Protein AF-A0A9W9C5D7-F1 (afdb_monomer)

InterPro domains:
  IPR036188 FAD/NAD(P)-binding domain superfamily [G3DSA:3.50.50.60] (7-168)
  IPR036188 FAD/NAD(P)-binding domain superfamily [SSF51905] (27-103)
  IPR051104 FAD-dependent monooxygenase-like [PTHR46720] (7-132)

Solvent-accessible surface area (backbone atoms only — not comparable to full-atom values): 11242 Å² total; per-residue (Å²): 130,77,52,49,29,43,40,34,25,32,55,62,68,97,62,42,72,38,76,79,45,75,51,39,29,77,84,65,74,42,85,76,67,85,89,72,60,67,69,59,54,52,50,61,69,47,70,81,48,65,64,94,77,59,70,76,92,65,48,72,74,50,75,47,78,46,96,89,63,33,34,40,39,32,28,77,80,77,49,72,51,78,42,78,75,85,82,77,83,58,64,81,80,24,57,54,50,34,66,75,45,66,86,40,75,86,41,54,78,74,87,86,86,77,83,84,87,85,84,88,70,60,65,71,60,44,28,72,75,68,34,54,86,66,61,31,83,95,65,26,49,50,77,45,70,44,49,69,67,53,56,52,65,76,49,70,83,52,58,78,86,56,43,57,59,66,58,43,56,51,69,79,70,55,85,133

Mean predicted aligned error: 9.76 Å

Foldseek 3Di:
DQAFKAFEAACDDPRHRDTPDMDGCVVVVHRDDDDDDPVVVVCVVCVPPDVVPDDPPFDWDDWDQDPVRWIWTAGPVRDIDIGNDDDFPPPQQTPVLCVVCPPDPVSHDDDPPDDDDDDDDDLVVVCVPVNCVQVDPVNHHHYHHDYLVVLCVVCVPPDPVCVCVNVVSVVVVDDD

Nearest PDB structures (foldseek):
  6n04-assembly1_A  TM=8.612E-01  e=5.159E-05  Streptomyces sp. LC-6-2
  6n04-assembly2_B  TM=8.766E-01  e=7.110E-05  Streptomyces sp. LC-6-2
  4hb9-assembly1_A  TM=7.927E-01  e=1.196E-03  Photorhabdus laumondii subsp. laumondii TTO1
  8aq8-assembly2_BBB  TM=7.668E-01  e=1.648E-03  Stenotrophomonas maltophilia
  4fk1-assembly2_C  TM=7.730E-01  e=2.617E-01  Bacillus anthracis str. 'Ames Ancestor'

pLDDT: mean 84.46, std 15.3, range [31.89, 98.31]

Structure (mmCIF, N/CA/C/O backbone):
data_AF-A0A9W9C5D7-F1
#
_entry.id   AF-A0A9W9C5D7-F1
#
loop_
_atom_site.group_PDB
_atom_site.id
_atom_site.type_symbol
_atom_site.label_atom_id
_atom_site.label_alt_id
_atom_site.label_comp_id
_atom_site.label_asym_id
_atom_site.label_entity_id
_atom_site.label_seq_id
_atom_site.pdbx_PDB_ins_code
_atom_site.Cartn_x
_atom_site.Cartn_y
_atom_site.Cartn_z
_atom_site.occupancy
_atom_site.B_iso_or_equiv
_atom_site.auth_seq_id
_atom_site.auth_comp_id
_atom_site.auth_asym_id
_atom_site.auth_atom_id
_atom_site.pdbx_PDB_model_num
ATOM 1 N N . MET A 1 1 ? -0.600 -6.408 -20.291 1.00 62.06 1 MET A N 1
ATOM 2 C CA . MET A 1 1 ? 0.319 -7.476 -20.743 1.00 62.06 1 MET A CA 1
ATOM 3 C C . MET A 1 1 ? 1.129 -7.924 -19.536 1.00 62.06 1 MET A C 1
ATOM 5 O O . MET A 1 1 ? 1.453 -7.054 -18.734 1.00 62.06 1 MET A O 1
ATOM 9 N N . PRO A 1 2 ? 1.377 -9.227 -19.330 1.00 74.31 2 PRO A N 1
ATOM 10 C CA . PRO A 1 2 ? 2.194 -9.682 -18.208 1.00 74.31 2 PRO A CA 1
ATOM 11 C C . PRO A 1 2 ? 3.655 -9.263 -18.413 1.00 74.31 2 PRO A C 1
ATOM 13 O O . PRO A 1 2 ? 4.189 -9.407 -19.512 1.00 74.31 2 PRO A O 1
ATOM 16 N N . VAL A 1 3 ? 4.279 -8.734 -17.362 1.00 84.31 3 VAL A N 1
ATOM 17 C CA . VAL A 1 3 ? 5.710 -8.406 -17.352 1.00 84.31 3 VAL A CA 1
ATOM 18 C C . VAL A 1 3 ? 6.499 -9.708 -17.235 1.00 84.31 3 VAL A C 1
ATOM 20 O O . VAL A 1 3 ? 6.320 -10.451 -16.274 1.00 84.31 3 VAL A O 1
ATOM 23 N N . ARG A 1 4 ? 7.370 -9.982 -18.208 1.00 87.69 4 ARG A N 1
ATOM 24 C CA . ARG A 1 4 ? 8.145 -11.228 -18.323 1.00 87.69 4 ARG A CA 1
ATOM 25 C C . ARG A 1 4 ? 9.470 -11.206 -17.571 1.00 87.69 4 ARG A C 1
ATOM 27 O O . ARG A 1 4 ? 10.069 -12.256 -17.344 1.00 87.69 4 ARG A O 1
ATOM 34 N N . GLY A 1 5 ? 9.942 -10.022 -17.198 1.00 89.50 5 GLY A N 1
ATOM 35 C CA . GLY A 1 5 ? 11.235 -9.855 -16.555 1.00 89.50 5 GLY A CA 1
ATOM 36 C C . GLY A 1 5 ? 11.498 -8.440 -16.074 1.00 89.50 5 GLY A C 1
ATOM 37 O O . GLY A 1 5 ? 10.846 -7.490 -16.506 1.00 89.50 5 GLY A O 1
ATOM 38 N N . VAL A 1 6 ? 12.494 -8.324 -15.205 1.00 89.69 6 VAL A N 1
ATOM 39 C CA . VAL A 1 6 ? 13.074 -7.058 -14.760 1.00 89.69 6 VAL A CA 1
ATOM 40 C C . VAL A 1 6 ? 14.543 -7.046 -15.164 1.00 89.69 6 VAL A C 1
ATOM 42 O O . VAL A 1 6 ? 15.264 -8.015 -14.909 1.00 89.69 6 VAL A O 1
ATOM 45 N N . ARG A 1 7 ? 14.987 -5.960 -15.799 1.00 91.00 7 ARG A N 1
ATOM 46 C CA . ARG A 1 7 ? 16.385 -5.728 -16.170 1.00 91.00 7 ARG A CA 1
ATOM 47 C C . ARG A 1 7 ? 16.931 -4.508 -15.455 1.00 91.00 7 ARG A C 1
ATOM 49 O O . ARG A 1 7 ? 16.331 -3.434 -15.477 1.0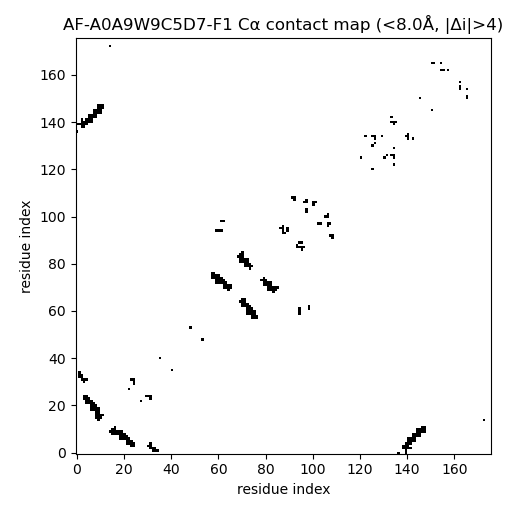0 91.00 7 ARG A O 1
ATOM 56 N N . PHE A 1 8 ? 18.112 -4.678 -14.886 1.00 89.00 8 PHE A N 1
ATOM 57 C CA . PHE A 1 8 ? 18.898 -3.602 -14.308 1.00 89.00 8 PHE A CA 1
ATOM 58 C C . PHE A 1 8 ? 19.978 -3.207 -15.306 1.00 89.00 8 PHE A C 1
ATOM 60 O O . PHE A 1 8 ? 20.759 -4.052 -15.751 1.00 89.00 8 PHE A O 1
ATOM 67 N N . ILE A 1 9 ? 20.001 -1.931 -15.670 1.00 88.06 9 ILE A N 1
ATOM 68 C CA . ILE A 1 9 ? 20.908 -1.365 -16.662 1.00 88.06 9 ILE A CA 1
ATOM 69 C C . ILE A 1 9 ? 21.799 -0.329 -15.982 1.00 88.06 9 ILE A C 1
ATOM 71 O O . ILE A 1 9 ? 21.330 0.485 -15.187 1.00 88.06 9 ILE A O 1
ATOM 75 N N . LEU A 1 10 ? 23.091 -0.333 -16.302 1.00 86.12 10 LEU A N 1
ATOM 76 C CA . LEU A 1 10 ? 23.990 0.722 -15.845 1.00 86.12 10 LEU A CA 1
ATOM 77 C C . LEU A 1 10 ? 23.682 2.034 -16.588 1.00 86.12 10 LEU A C 1
ATOM 79 O O . LEU A 1 10 ? 23.742 2.079 -17.819 1.00 86.12 10 LEU A O 1
ATOM 83 N N . ALA A 1 11 ? 23.336 3.100 -15.856 1.00 84.25 11 ALA A N 1
ATOM 84 C CA . ALA A 1 11 ? 22.918 4.364 -16.474 1.00 84.25 11 ALA A CA 1
ATOM 85 C C . ALA A 1 11 ? 24.096 5.223 -16.979 1.00 84.25 11 ALA A C 1
ATOM 87 O O . ALA A 1 11 ? 24.002 5.715 -18.102 1.00 84.25 11 ALA A O 1
ATOM 88 N N . PRO A 1 12 ? 25.192 5.407 -16.210 1.00 83.00 12 PRO A N 1
ATOM 89 C CA . PRO A 1 12 ? 26.340 6.204 -16.640 1.00 83.00 12 PRO A CA 1
ATOM 90 C C . PRO A 1 12 ? 27.658 5.405 -16.699 1.00 83.00 12 PRO A C 1
ATOM 92 O O . PRO A 1 12 ? 27.835 4.419 -15.984 1.00 83.00 12 PRO A O 1
ATOM 95 N N . GLY A 1 13 ? 28.632 5.909 -17.464 1.00 79.31 13 GLY A N 1
ATOM 96 C CA . GLY A 1 13 ? 30.008 5.391 -17.511 1.00 79.31 13 GLY A CA 1
ATOM 97 C C . GLY A 1 13 ? 30.346 4.641 -18.801 1.00 79.31 13 GLY A C 1
ATOM 98 O O . GLY A 1 13 ? 29.554 4.617 -19.735 1.00 79.31 13 GLY A O 1
ATOM 99 N N . GLU A 1 14 ? 31.536 4.041 -18.849 1.00 79.50 14 GLU A N 1
ATOM 100 C CA . GLU A 1 14 ? 32.056 3.331 -20.033 1.00 79.50 14 GLU A CA 1
ATOM 101 C C . GLU A 1 14 ? 31.183 2.128 -20.432 1.00 79.50 14 GLU A C 1
ATOM 103 O O . GLU A 1 14 ? 30.952 1.883 -21.610 1.00 79.50 14 GLU A O 1
ATOM 108 N N . GLU A 1 15 ? 30.592 1.455 -19.442 1.00 80.69 15 GLU A N 1
ATOM 109 C CA . GLU A 1 15 ? 29.685 0.315 -19.627 1.00 80.69 15 GLU A CA 1
ATOM 110 C C . GLU A 1 15 ? 28.198 0.741 -19.662 1.00 80.69 15 GLU A C 1
ATOM 112 O O . GLU A 1 15 ? 27.303 -0.049 -19.341 1.00 80.69 15 GLU A O 1
ATOM 117 N N . GLN A 1 16 ? 27.908 2.007 -19.994 1.00 84.12 16 GLN A N 1
ATOM 118 C CA . GLN A 1 16 ? 26.539 2.524 -20.090 1.00 84.12 16 GLN A CA 1
ATOM 119 C C . GLN A 1 16 ? 25.672 1.647 -21.006 1.00 84.12 16 GLN A C 1
ATOM 121 O O . GLN A 1 16 ? 26.069 1.263 -22.104 1.00 84.12 16 GLN A O 1
ATOM 126 N N . GLY A 1 17 ? 24.445 1.359 -20.564 1.00 84.06 17 GLY A N 1
ATOM 127 C CA . GLY A 1 17 ? 23.487 0.556 -21.328 1.00 84.06 17 GLY A CA 1
ATOM 128 C C . GLY A 1 17 ? 23.660 -0.956 -21.161 1.00 84.06 17 GLY A C 1
ATOM 129 O O . GLY A 1 17 ? 22.802 -1.716 -21.609 1.00 84.06 17 GLY A O 1
ATOM 130 N N . LYS A 1 18 ? 24.712 -1.412 -20.471 1.00 87.06 18 LYS A N 1
ATOM 131 C CA . LYS A 1 18 ? 24.916 -2.833 -20.184 1.00 87.06 18 LYS A CA 1
ATOM 132 C C . LYS A 1 18 ? 23.932 -3.342 -19.134 1.00 87.06 18 LYS A C 1
ATOM 134 O O . LYS A 1 18 ? 23.697 -2.695 -18.112 1.00 87.06 18 LYS A O 1
ATOM 139 N N . VAL A 1 19 ? 23.397 -4.539 -19.373 1.00 88.69 19 VAL A N 1
ATOM 140 C CA . VAL A 1 19 ? 22.596 -5.275 -18.388 1.00 88.69 19 VAL A CA 1
ATOM 141 C C . VAL A 1 19 ? 23.528 -5.800 -17.299 1.00 88.69 19 VAL A C 1
ATOM 143 O O . VAL A 1 19 ? 24.425 -6.595 -17.570 1.00 88.69 19 VAL A O 1
ATOM 146 N N . ILE A 1 20 ? 23.306 -5.350 -16.067 1.00 87.25 20 ILE A N 1
ATOM 147 C CA . ILE A 1 20 ? 24.080 -5.755 -14.883 1.00 87.25 20 ILE A CA 1
ATOM 148 C C . ILE A 1 20 ? 23.350 -6.804 -14.040 1.00 87.25 20 ILE A C 1
ATOM 150 O O . ILE A 1 20 ? 23.948 -7.437 -13.174 1.00 87.25 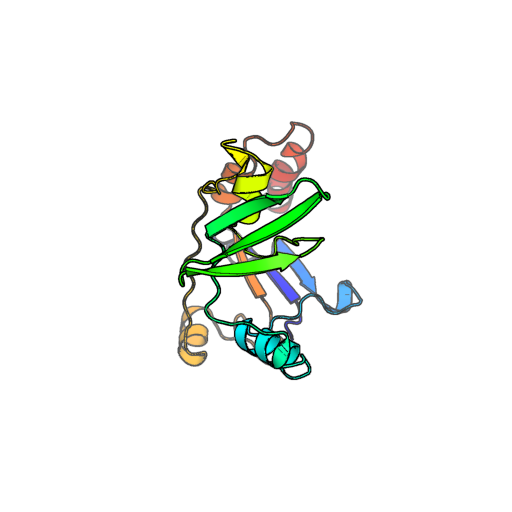20 ILE A O 1
ATOM 154 N N . GLY A 1 21 ? 22.060 -7.010 -14.304 1.00 86.06 21 GLY A N 1
ATOM 155 C CA . GLY A 1 21 ? 21.258 -8.045 -13.674 1.00 86.06 21 GLY A CA 1
ATOM 156 C C . GLY A 1 21 ? 19.937 -8.235 -14.402 1.00 86.06 21 GLY A C 1
ATOM 157 O O . GLY A 1 21 ? 19.345 -7.278 -14.902 1.00 86.06 21 GLY A O 1
ATOM 158 N N . GLU A 1 22 ? 19.471 -9.476 -14.444 1.00 89.31 22 GLU A N 1
ATOM 159 C CA . GLU A 1 22 ? 18.180 -9.833 -15.016 1.00 89.31 22 GLU A CA 1
ATOM 160 C C . GLU A 1 22 ? 17.510 -10.892 -14.147 1.00 89.31 22 GLU A C 1
ATOM 162 O O . GLU A 1 22 ? 18.150 -11.835 -13.679 1.00 89.31 22 GLU A O 1
ATOM 167 N N . VAL A 1 23 ? 16.208 -10.724 -13.948 1.00 87.06 23 VAL A N 1
ATOM 168 C CA . VAL A 1 23 ? 15.334 -11.756 -13.400 1.00 87.06 23 VAL A CA 1
ATOM 169 C C . VAL A 1 23 ? 14.182 -11.911 -14.380 1.00 87.06 23 VAL A C 1
ATOM 171 O O . VAL A 1 23 ? 13.504 -10.929 -14.679 1.00 87.06 23 VAL A O 1
ATOM 174 N N . ASP A 1 24 ? 13.954 -13.122 -14.884 1.00 89.38 24 ASP A N 1
ATOM 175 C CA . ASP A 1 24 ? 12.840 -13.429 -15.783 1.00 89.38 24 ASP A CA 1
ATOM 176 C C . ASP A 1 24 ? 11.985 -14.596 -15.260 1.00 89.38 24 ASP A C 1
ATOM 178 O O . ASP A 1 24 ? 12.385 -15.355 -14.370 1.00 89.38 24 ASP A O 1
ATOM 182 N N . GLU A 1 25 ? 10.765 -14.715 -15.786 1.00 85.56 25 GLU A N 1
ATOM 183 C CA . GLU A 1 25 ? 9.821 -15.762 -15.370 1.00 85.56 25 GLU A CA 1
ATOM 184 C C . GLU A 1 25 ? 10.368 -17.176 -15.613 1.00 85.56 25 GLU A C 1
ATOM 186 O O . GLU A 1 25 ? 10.063 -18.099 -14.855 1.00 85.56 25 GLU A O 1
ATOM 191 N N . LYS A 1 26 ? 11.194 -17.348 -16.654 1.00 84.31 26 LYS A N 1
ATOM 192 C CA . LYS A 1 26 ? 11.779 -18.641 -17.031 1.00 84.31 26 LYS A CA 1
ATOM 193 C C . LYS A 1 26 ? 12.783 -19.111 -15.987 1.00 84.31 26 LYS A C 1
ATOM 195 O O . LYS A 1 26 ? 12.689 -20.237 -15.509 1.00 84.31 26 LYS A O 1
ATOM 200 N N . THR A 1 27 ? 13.703 -18.234 -15.608 1.00 83.38 27 THR A N 1
ATOM 201 C CA . THR A 1 27 ? 14.753 -18.498 -14.622 1.00 83.38 27 THR A CA 1
ATOM 202 C C . THR A 1 27 ? 14.160 -18.625 -13.224 1.00 83.38 27 THR A C 1
ATOM 204 O O . THR A 1 27 ? 14.589 -19.471 -12.444 1.00 83.38 27 THR A O 1
ATOM 207 N N . ALA A 1 28 ? 13.135 -17.829 -12.905 1.00 82.31 28 ALA A N 1
ATOM 208 C CA . ALA A 1 28 ? 12.443 -17.919 -11.622 1.00 82.31 28 ALA A CA 1
ATOM 209 C C . ALA A 1 28 ? 11.486 -19.122 -11.514 1.00 82.31 28 ALA A C 1
ATOM 211 O O . ALA A 1 28 ? 11.042 -19.439 -10.409 1.00 82.31 28 ALA A O 1
ATOM 212 N N . GLY A 1 29 ? 11.128 -19.762 -12.635 1.00 83.69 29 GLY A N 1
ATOM 213 C CA . GLY A 1 29 ? 10.167 -20.869 -12.691 1.00 83.69 29 GLY A CA 1
ATOM 214 C C . GLY A 1 29 ? 8.738 -20.484 -12.282 1.00 83.69 29 GLY A C 1
ATOM 215 O O . GLY A 1 29 ? 7.920 -21.356 -11.994 1.00 83.69 29 GLY A O 1
ATOM 216 N N . LYS A 1 30 ? 8.438 -19.183 -12.200 1.00 82.88 30 LYS A N 1
ATOM 217 C CA . LYS A 1 30 ? 7.146 -18.633 -11.772 1.00 82.88 30 LYS A CA 1
ATOM 218 C C . LYS A 1 30 ? 6.968 -17.209 -12.291 1.00 82.88 30 LYS A C 1
ATOM 220 O O . LYS A 1 30 ? 7.943 -16.525 -12.593 1.00 82.88 30 LYS A O 1
ATOM 225 N N . ARG A 1 31 ? 5.718 -16.738 -12.307 1.00 80.44 31 ARG A N 1
ATOM 226 C CA . ARG A 1 31 ? 5.402 -15.330 -12.584 1.00 80.44 31 ARG A CA 1
ATOM 227 C C . ARG A 1 31 ? 6.120 -14.420 -11.584 1.00 80.44 31 ARG A C 1
ATOM 229 O O . ARG A 1 31 ? 6.042 -14.655 -10.377 1.00 80.44 31 ARG A O 1
ATOM 236 N N . LEU A 1 32 ? 6.778 -13.377 -12.088 1.00 79.81 32 LEU A N 1
ATOM 237 C CA . LEU A 1 32 ? 7.557 -12.452 -11.261 1.00 79.81 32 LEU A CA 1
ATOM 238 C C . LEU A 1 32 ? 6.688 -11.417 -10.561 1.00 79.81 32 LEU A C 1
ATOM 240 O O . LEU A 1 32 ? 6.767 -11.262 -9.344 1.00 79.81 32 LEU A O 1
ATOM 244 N N . THR A 1 33 ? 5.853 -10.713 -11.324 1.00 74.50 33 THR A N 1
ATOM 245 C CA . THR A 1 33 ? 4.991 -9.653 -10.801 1.00 74.50 33 THR A CA 1
ATOM 246 C C . THR A 1 33 ? 3.603 -9.737 -11.431 1.00 74.50 33 THR A C 1
ATOM 248 O O . THR A 1 33 ? 3.405 -10.277 -12.519 1.00 74.50 33 THR A O 1
ATOM 251 N N . SER A 1 34 ? 2.597 -9.245 -10.714 1.00 80.06 34 SER A N 1
ATOM 252 C CA . SER A 1 34 ? 1.262 -8.996 -11.260 1.00 80.06 34 SER A CA 1
ATOM 253 C C . SER A 1 34 ? 0.895 -7.565 -10.917 1.00 80.06 34 SER A C 1
ATOM 255 O O . SER A 1 34 ? 0.662 -7.242 -9.755 1.00 80.06 34 SER A O 1
ATOM 257 N N . ILE A 1 35 ? 0.898 -6.705 -11.932 1.00 83.75 35 ILE A N 1
ATOM 258 C CA . ILE A 1 35 ? 0.569 -5.290 -11.789 1.00 83.75 35 ILE A CA 1
ATOM 259 C C . ILE A 1 35 ? -0.874 -5.106 -12.239 1.00 83.75 35 ILE A C 1
ATOM 261 O O . ILE A 1 35 ? -1.241 -5.472 -13.355 1.00 83.75 35 ILE A O 1
ATOM 265 N N . VAL A 1 36 ? -1.689 -4.534 -11.361 1.00 89.44 36 VAL A N 1
ATOM 266 C CA . VAL A 1 36 ? -3.086 -4.201 -11.637 1.00 89.44 36 VAL A CA 1
ATOM 267 C C . VAL A 1 36 ? -3.365 -2.772 -11.208 1.00 89.44 36 VAL A C 1
ATOM 269 O O . VAL A 1 36 ? -2.736 -2.243 -10.289 1.00 89.44 36 VAL A O 1
ATOM 272 N N . HIS A 1 37 ? -4.334 -2.137 -11.863 1.00 93.00 37 HIS A N 1
ATOM 273 C CA . HIS A 1 37 ? -4.795 -0.826 -11.439 1.00 93.00 37 HIS A CA 1
ATOM 274 C C . HIS A 1 37 ? -5.491 -0.949 -10.077 1.00 93.00 37 HIS A C 1
ATOM 276 O O . HIS A 1 37 ? -6.497 -1.649 -9.954 1.00 93.00 37 HIS A O 1
ATOM 282 N N . ARG A 1 38 ? -4.974 -0.260 -9.049 1.00 94.50 38 ARG A N 1
ATOM 283 C CA . ARG A 1 38 ? -5.471 -0.374 -7.665 1.00 94.50 38 ARG A CA 1
ATOM 284 C C . ARG A 1 38 ? -6.979 -0.152 -7.563 1.00 94.50 38 ARG A C 1
ATOM 286 O O . ARG A 1 38 ? -7.645 -0.893 -6.851 1.00 94.50 38 ARG A O 1
ATOM 293 N N . ALA A 1 39 ? -7.512 0.857 -8.255 1.00 95.75 39 ALA A N 1
ATOM 294 C CA . ALA A 1 39 ? -8.941 1.154 -8.180 1.00 95.75 39 ALA A CA 1
ATOM 295 C C . ALA A 1 39 ? -9.794 0.048 -8.816 1.00 95.75 39 ALA A C 1
ATOM 297 O O . ALA A 1 39 ? -10.840 -0.272 -8.270 1.00 95.75 39 ALA A O 1
ATOM 298 N N . ALA A 1 40 ? -9.322 -0.569 -9.906 1.00 96.06 40 ALA A N 1
ATOM 299 C CA . ALA A 1 40 ? -10.041 -1.662 -10.557 1.00 96.06 40 ALA A CA 1
ATOM 300 C C . ALA A 1 40 ? -10.045 -2.909 -9.664 1.00 96.06 40 ALA A C 1
ATOM 302 O O . ALA A 1 40 ? -11.099 -3.469 -9.404 1.00 96.06 40 ALA A O 1
ATOM 303 N N . LEU A 1 41 ? -8.890 -3.277 -9.092 1.00 94.88 41 LEU A N 1
ATOM 304 C CA . LEU A 1 41 ? -8.823 -4.394 -8.146 1.00 94.88 41 LEU A CA 1
ATOM 305 C C . LEU A 1 41 ? -9.745 -4.176 -6.938 1.00 94.88 41 LEU A C 1
ATOM 307 O O . LEU A 1 41 ? -10.424 -5.101 -6.513 1.00 94.88 41 LEU A O 1
ATOM 311 N N . LEU A 1 42 ? -9.774 -2.965 -6.376 1.00 94.62 42 LEU A N 1
ATOM 312 C CA . LEU A 1 42 ? -10.658 -2.659 -5.250 1.00 94.62 42 LEU A CA 1
ATOM 313 C C . LEU A 1 42 ? -12.138 -2.731 -5.630 1.00 94.62 42 LEU A C 1
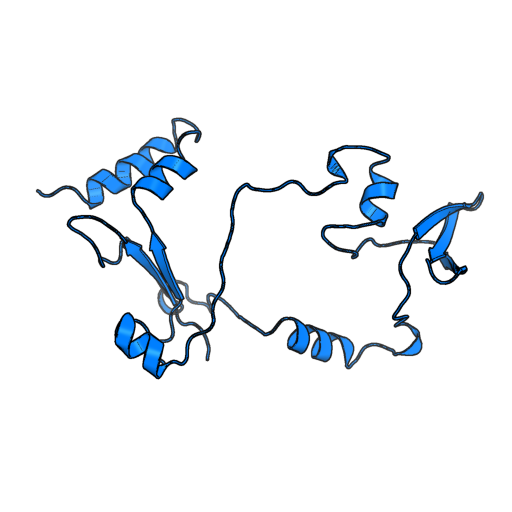ATOM 315 O O . LEU A 1 42 ? -12.927 -3.187 -4.814 1.00 94.62 42 LEU A O 1
ATOM 319 N N . GLN A 1 43 ? -12.512 -2.293 -6.833 1.00 95.00 43 GLN A N 1
ATOM 320 C CA . GLN A 1 43 ? -13.886 -2.420 -7.324 1.00 95.00 43 GLN A CA 1
ATOM 321 C C . GLN A 1 43 ? -14.303 -3.888 -7.425 1.00 95.00 43 GLN A C 1
ATOM 323 O O . GLN A 1 43 ? -15.355 -4.238 -6.903 1.00 95.00 43 GLN A O 1
ATOM 328 N N . GLU A 1 44 ? -13.448 -4.743 -7.991 1.00 96.25 44 GLU A N 1
ATOM 329 C CA . GLU A 1 44 ? -13.700 -6.189 -8.071 1.00 96.25 44 GLU A CA 1
ATOM 330 C C . GLU A 1 44 ? -13.783 -6.838 -6.682 1.00 96.25 44 GLU A C 1
ATOM 332 O O . GLU A 1 44 ? -14.676 -7.624 -6.410 1.00 96.25 44 GLU A O 1
ATOM 337 N N . LEU A 1 45 ? -12.902 -6.477 -5.744 1.00 93.94 45 LEU A N 1
ATOM 338 C CA . LEU A 1 45 ? -12.972 -7.016 -4.378 1.00 93.94 45 LEU A CA 1
ATOM 339 C C . LEU A 1 45 ? -14.241 -6.589 -3.624 1.00 93.94 45 LEU A C 1
ATOM 341 O O . LEU A 1 45 ? -14.661 -7.274 -2.693 1.00 93.94 45 LEU A O 1
ATOM 345 N N . LEU A 1 46 ? -14.823 -5.443 -3.983 1.00 93.81 46 LEU A N 1
ATOM 346 C CA . LEU A 1 46 ? -16.024 -4.904 -3.349 1.00 93.81 46 LEU A CA 1
ATOM 347 C C . LEU A 1 46 ? -17.320 -5.316 -4.056 1.00 93.81 46 LEU A C 1
ATOM 349 O O . LEU A 1 46 ? -18.382 -5.108 -3.471 1.00 93.81 46 LEU A O 1
ATOM 353 N N . SER A 1 47 ? -17.264 -5.891 -5.264 1.00 94.50 47 SER A N 1
ATOM 354 C CA . SER A 1 47 ? -18.467 -6.268 -6.024 1.00 94.50 47 SER A CA 1
ATOM 355 C C . SER A 1 47 ? -19.334 -7.274 -5.272 1.00 94.50 47 SER A C 1
ATOM 357 O O . SER A 1 47 ? -20.559 -7.195 -5.326 1.00 94.50 47 SER A O 1
ATOM 359 N N . ASP A 1 48 ? -18.689 -8.167 -4.521 1.00 92.50 48 ASP A N 1
ATOM 360 C CA . ASP A 1 48 ? -19.339 -9.267 -3.806 1.00 92.50 48 ASP A CA 1
ATOM 361 C C . ASP A 1 48 ? -19.558 -8.952 -2.315 1.00 92.50 48 ASP A C 1
ATOM 363 O O . ASP A 1 48 ? -20.080 -9.772 -1.555 1.00 92.50 48 ASP A O 1
ATOM 367 N N . ALA A 1 49 ? -19.149 -7.764 -1.863 1.00 93.06 49 ALA A N 1
ATOM 368 C CA . ALA A 1 49 ? -19.297 -7.358 -0.475 1.00 93.06 49 ALA A CA 1
ATOM 369 C C . ALA A 1 49 ? -20.749 -6.916 -0.181 1.00 93.06 49 ALA A C 1
ATOM 371 O O . ALA A 1 49 ? -21.313 -6.118 -0.939 1.00 93.06 49 ALA A O 1
ATOM 372 N N . PRO A 1 50 ? -21.358 -7.364 0.938 1.00 95.44 50 PRO A N 1
ATOM 373 C CA . PRO A 1 50 ? -22.693 -6.921 1.340 1.00 95.44 50 PRO A CA 1
ATOM 374 C C . PRO A 1 50 ? -22.743 -5.403 1.534 1.00 95.44 50 PRO A C 1
ATOM 376 O O . PRO A 1 50 ? -22.024 -4.857 2.378 1.00 95.44 50 PRO A O 1
ATOM 379 N N . GLN A 1 51 ? -23.599 -4.723 0.769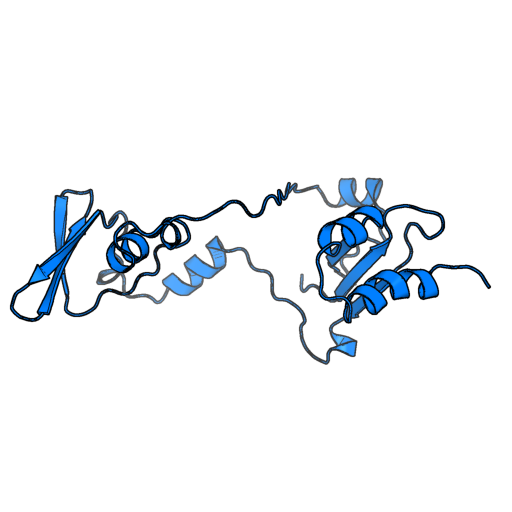 1.00 92.44 51 GLN A N 1
ATOM 380 C CA . GLN A 1 51 ? -23.648 -3.259 0.729 1.00 92.44 51 GLN A CA 1
ATOM 381 C C . GLN A 1 51 ? -24.068 -2.653 2.071 1.00 92.44 51 GLN A C 1
ATOM 383 O O . GLN A 1 51 ? -23.596 -1.583 2.444 1.00 92.44 51 GLN A O 1
ATOM 388 N N . GLU A 1 52 ? -24.873 -3.366 2.858 1.00 94.75 52 GLU A N 1
ATOM 389 C CA . GLU A 1 52 ? -25.342 -2.914 4.171 1.00 94.75 52 GLU A CA 1
ATOM 390 C C . GLU A 1 52 ? -24.209 -2.824 5.202 1.00 94.75 52 GLU A C 1
ATOM 392 O O . GLU A 1 52 ? -24.368 -2.165 6.226 1.00 94.75 52 GLU A O 1
ATOM 397 N N . ARG A 1 53 ? -23.069 -3.481 4.942 1.00 93.00 53 ARG A N 1
ATOM 398 C CA . ARG A 1 53 ? -21.866 -3.445 5.793 1.00 93.00 53 ARG A CA 1
ATOM 399 C C . ARG A 1 53 ? -20.844 -2.406 5.328 1.00 93.00 53 ARG A C 1
ATOM 401 O O . ARG A 1 53 ? -19.836 -2.196 6.001 1.00 93.00 53 ARG A O 1
ATOM 408 N N . LEU A 1 54 ? -21.070 -1.780 4.172 1.00 94.06 54 LEU A N 1
ATOM 409 C CA . LEU A 1 54 ? -20.173 -0.791 3.586 1.00 94.06 54 LEU A CA 1
ATOM 410 C C . LEU A 1 54 ? -20.695 0.617 3.864 1.00 94.06 54 LEU A C 1
ATOM 412 O O . LEU A 1 54 ? -21.551 1.151 3.165 1.00 94.06 54 LEU A O 1
ATOM 416 N N . HIS A 1 55 ? -20.125 1.256 4.881 1.00 94.88 55 HIS A N 1
ATOM 417 C CA . HIS A 1 55 ? -20.472 2.627 5.244 1.00 94.88 55 HIS A CA 1
ATOM 418 C C . HIS A 1 55 ? -19.414 3.602 4.715 1.00 94.88 55 HIS A C 1
ATOM 420 O O . HIS A 1 55 ? -18.418 3.896 5.378 1.00 94.88 55 HIS A O 1
ATOM 426 N N . ALA A 1 56 ? -19.621 4.099 3.494 1.00 93.69 56 ALA A N 1
ATOM 427 C CA . ALA A 1 56 ? -18.789 5.156 2.921 1.00 93.69 56 ALA A CA 1
ATOM 428 C C . ALA A 1 56 ? -18.992 6.497 3.655 1.00 93.69 56 ALA A C 1
ATOM 430 O O . ALA A 1 56 ? -19.943 6.678 4.412 1.00 93.69 56 ALA A O 1
ATOM 431 N N . SER A 1 57 ? -18.077 7.446 3.436 1.00 95.00 57 SER A N 1
ATOM 432 C CA . SER A 1 57 ? -18.100 8.779 4.067 1.00 95.00 57 SER A CA 1
ATOM 433 C C . SER A 1 57 ? -18.059 8.777 5.606 1.00 95.00 57 SER A C 1
ATOM 435 O O . SER A 1 57 ? -18.271 9.813 6.227 1.00 95.00 57 SER A O 1
ATOM 437 N N . LYS A 1 58 ? -17.716 7.643 6.233 1.00 96.69 58 LYS A N 1
ATOM 438 C CA . LYS A 1 58 ? -17.469 7.517 7.674 1.00 96.69 58 LYS A CA 1
ATOM 439 C C . LYS A 1 58 ? -15.981 7.644 7.969 1.00 96.69 58 LYS A C 1
ATOM 441 O O . LYS A 1 58 ? -15.215 6.697 7.801 1.00 96.69 58 LYS A O 1
ATOM 446 N N . LYS A 1 59 ? -15.551 8.824 8.410 1.00 96.94 59 LYS A N 1
ATOM 447 C CA . LYS A 1 59 ? -14.174 9.048 8.864 1.00 96.94 59 LYS A CA 1
ATOM 448 C C . LYS A 1 59 ? -14.131 9.009 10.387 1.00 96.94 59 LYS A C 1
ATOM 450 O O . LYS A 1 59 ? -14.770 9.834 11.026 1.00 96.94 59 LYS A O 1
ATOM 455 N N . LEU A 1 60 ? -13.387 8.054 10.946 1.00 97.75 60 LEU A N 1
ATOM 456 C CA . LEU A 1 60 ? -13.201 7.920 12.392 1.00 97.75 60 LEU A CA 1
ATOM 457 C C . LEU A 1 60 ? -12.441 9.135 12.946 1.00 97.75 60 LEU A C 1
ATOM 459 O O . LEU A 1 60 ? -11.362 9.471 12.443 1.00 97.75 60 LEU A O 1
ATOM 463 N N . GLU A 1 61 ? -12.987 9.752 13.991 1.00 96.00 61 GLU A N 1
ATOM 464 C CA . GLU A 1 61 ? -12.363 10.870 14.710 1.00 96.00 61 GLU A CA 1
ATOM 465 C C . GLU A 1 61 ? -11.886 10.484 16.114 1.00 96.00 61 GLU A C 1
ATOM 467 O O . GLU A 1 61 ? -10.853 10.981 16.557 1.00 96.00 61 GLU A O 1
ATOM 472 N N . GLY A 1 62 ? -12.581 9.557 16.781 1.00 95.69 62 GLY A N 1
ATOM 473 C CA . GLY A 1 62 ? -12.299 9.186 18.164 1.00 95.69 62 GLY A CA 1
ATOM 474 C C . GLY A 1 62 ? -12.913 7.847 18.554 1.00 95.69 62 GLY A C 1
ATOM 475 O O . GLY A 1 62 ? -13.776 7.313 17.852 1.00 95.69 62 GLY A O 1
ATOM 476 N N . VAL A 1 63 ? -12.426 7.293 19.663 1.00 96.81 63 VAL A N 1
ATOM 477 C CA . VAL A 1 63 ? -12.894 6.024 20.224 1.00 96.81 63 VAL A CA 1
ATOM 478 C C . VAL A 1 63 ? -12.920 6.128 21.740 1.00 96.81 63 VAL A C 1
ATOM 480 O O . VAL A 1 63 ? -11.878 6.364 22.349 1.00 96.81 63 VAL A O 1
ATOM 483 N N . ASP A 1 64 ? -14.079 5.860 22.328 1.00 95.56 64 ASP A N 1
ATOM 484 C CA . ASP A 1 64 ? -14.247 5.742 23.772 1.00 95.56 64 ASP A CA 1
ATOM 485 C C . ASP A 1 64 ? -14.341 4.273 24.179 1.00 95.56 64 ASP A C 1
ATOM 487 O O . ASP A 1 64 ? -15.035 3.469 23.548 1.00 95.56 64 ASP A O 1
ATOM 491 N N . ARG A 1 65 ? -13.658 3.910 25.269 1.00 94.00 65 ARG A N 1
ATOM 492 C CA . ARG A 1 65 ? -13.754 2.572 25.857 1.00 94.00 65 ARG A CA 1
ATOM 493 C C . ARG A 1 65 ? -14.784 2.573 26.978 1.00 94.00 65 ARG A C 1
ATOM 495 O O . ARG A 1 65 ? -14.653 3.320 27.946 1.00 94.00 65 ARG A O 1
ATOM 502 N N . ARG A 1 66 ? -15.782 1.701 26.871 1.00 92.38 66 ARG A N 1
ATOM 503 C CA . ARG A 1 66 ? -16.846 1.562 27.869 1.00 92.38 66 ARG A CA 1
ATOM 504 C C . ARG A 1 66 ? -16.433 0.621 29.002 1.00 92.38 66 ARG A C 1
ATOM 506 O O . ARG A 1 66 ? -15.468 -0.139 28.898 1.00 92.38 66 ARG A O 1
ATOM 513 N N . ALA A 1 67 ? -17.192 0.660 30.098 1.00 92.12 67 ALA A N 1
ATOM 514 C CA . ALA A 1 67 ? -16.940 -0.153 31.291 1.00 92.12 67 ALA A CA 1
ATOM 515 C C . ALA A 1 67 ? -17.025 -1.670 31.026 1.00 92.12 67 ALA A C 1
ATOM 517 O O . ALA A 1 67 ? -16.299 -2.449 31.641 1.00 92.12 67 ALA A O 1
ATOM 518 N N . ASP A 1 68 ? -17.867 -2.085 30.079 1.00 92.88 68 ASP A N 1
ATOM 519 C CA . ASP A 1 68 ? -18.035 -3.475 29.636 1.00 92.88 68 ASP A CA 1
ATOM 520 C C . ASP A 1 68 ? -16.970 -3.934 28.621 1.00 92.88 68 ASP A C 1
ATOM 522 O O . ASP A 1 68 ? -17.023 -5.062 28.139 1.00 92.88 68 ASP A O 1
ATOM 526 N N . LYS A 1 69 ? -15.963 -3.088 28.358 1.00 91.19 69 LYS A N 1
ATOM 527 C CA . LYS A 1 69 ? -14.874 -3.266 27.384 1.00 91.19 69 LYS A CA 1
ATOM 528 C C . LYS A 1 69 ? -15.274 -3.097 25.917 1.00 91.19 69 LYS A C 1
ATOM 530 O O . LYS A 1 69 ? -14.369 -3.190 25.085 1.00 91.19 69 LYS A O 1
ATOM 535 N N . SER A 1 70 ? -16.535 -2.802 25.609 1.00 95.56 70 SER A N 1
ATOM 536 C CA . SER A 1 70 ? -16.933 -2.403 24.258 1.00 95.56 70 SER A CA 1
ATOM 537 C C . SER A 1 70 ? -16.393 -1.009 23.907 1.00 95.56 70 SER A C 1
ATOM 539 O O . SER A 1 70 ? -15.898 -0.259 24.762 1.00 95.56 70 SER A O 1
ATOM 541 N N . LEU A 1 71 ? -16.444 -0.678 22.622 1.00 97.38 71 LEU A N 1
ATOM 542 C CA . LEU A 1 71 ? -15.941 0.559 22.042 1.00 97.38 71 LEU A CA 1
ATOM 543 C C . LEU A 1 71 ? -17.104 1.376 21.490 1.00 97.38 71 LEU A C 1
ATOM 545 O O . LEU A 1 71 ? -17.999 0.836 20.846 1.00 97.38 71 LEU A O 1
ATOM 549 N N . THR A 1 72 ? -17.062 2.689 21.696 1.00 98.00 72 THR A N 1
ATOM 550 C CA . THR A 1 72 ? -17.910 3.645 20.975 1.00 98.00 72 THR A CA 1
ATOM 551 C C . THR A 1 72 ? -17.037 4.412 19.993 1.00 98.00 72 THR A C 1
ATOM 553 O O . THR A 1 72 ? -16.094 5.094 20.383 1.00 98.00 72 THR A O 1
ATOM 556 N N . LEU A 1 73 ? -17.317 4.247 18.705 1.00 98.06 73 LEU A N 1
ATOM 557 C CA . LEU A 1 73 ? -16.648 4.938 17.611 1.00 98.06 73 LEU A CA 1
ATOM 558 C C . LEU A 1 73 ? -17.365 6.259 17.346 1.00 98.06 73 LEU A C 1
ATOM 560 O O . LEU A 1 73 ? -18.592 6.279 17.251 1.00 98.06 73 LEU A O 1
ATOM 564 N N . HIS A 1 74 ? -16.604 7.331 17.162 1.00 98.06 74 HIS A N 1
ATOM 565 C CA . HIS A 1 74 ? -17.114 8.639 16.758 1.00 98.06 74 HIS A CA 1
ATOM 566 C C . HIS A 1 74 ? -16.631 8.959 15.348 1.00 98.06 74 HIS A C 1
ATOM 568 O O . HIS A 1 74 ? -15.468 8.705 15.007 1.00 98.06 74 HIS A O 1
ATOM 574 N N . PHE A 1 75 ? -17.519 9.506 14.522 1.00 98.31 75 PHE A N 1
ATOM 575 C CA . PHE A 1 75 ? -17.226 9.858 13.138 1.00 98.31 75 PHE A CA 1
ATOM 576 C C . PHE A 1 75 ? -17.421 11.352 12.892 1.00 98.31 75 PHE A C 1
ATOM 578 O O . PHE A 1 75 ? -18.288 11.985 13.487 1.00 98.31 75 PHE A O 1
ATOM 585 N N . THR A 1 76 ? -16.683 11.896 11.923 1.00 97.75 76 THR A N 1
ATOM 586 C CA . THR A 1 76 ? -16.710 13.336 11.600 1.00 97.75 76 THR A CA 1
ATOM 587 C C . THR A 1 76 ? -18.052 13.852 11.074 1.00 97.75 76 THR A C 1
ATOM 589 O O . THR A 1 76 ? -18.213 15.053 10.886 1.00 97.75 76 THR A O 1
ATOM 592 N N . ASP A 1 77 ? -18.996 12.965 10.757 1.00 97.31 77 ASP A N 1
ATOM 593 C CA . ASP A 1 77 ? -20.363 13.329 10.372 1.00 97.31 77 ASP A CA 1
ATOM 594 C C . ASP A 1 77 ? -21.314 13.451 11.580 1.00 97.31 77 ASP A C 1
ATOM 596 O O . ASP A 1 77 ? -22.518 13.625 11.401 1.00 97.31 77 ASP A O 1
ATOM 600 N N . GLY A 1 78 ? -20.780 13.354 12.803 1.00 97.50 78 GLY A N 1
ATOM 601 C CA . GLY A 1 78 ? -21.520 13.446 14.062 1.00 97.50 78 GLY A CA 1
ATOM 602 C C . GLY A 1 78 ? -22.208 12.148 14.485 1.00 97.50 78 GLY A C 1
ATOM 603 O O . GLY A 1 78 ? -22.867 12.120 15.523 1.00 97.50 78 GLY A O 1
ATOM 604 N N . THR A 1 79 ? -22.083 11.072 13.704 1.00 98.00 79 THR A N 1
ATOM 605 C CA . THR A 1 79 ? -22.647 9.768 14.070 1.00 98.00 79 THR A CA 1
ATOM 606 C C . THR A 1 79 ? -21.692 8.950 14.938 1.00 98.00 79 THR A C 1
ATOM 608 O O . THR A 1 79 ? -20.482 9.192 14.971 1.00 98.00 79 THR A O 1
ATOM 611 N N . SER A 1 80 ? -22.240 7.929 15.599 1.00 97.88 80 SER A N 1
ATOM 612 C CA . SER A 1 80 ? -21.475 6.970 16.394 1.00 97.88 80 SER A CA 1
ATOM 613 C C . SER A 1 80 ? -21.878 5.529 16.100 1.00 97.88 80 SER A C 1
ATOM 615 O O . SER A 1 80 ? -22.968 5.267 15.588 1.00 97.88 80 SER A O 1
ATOM 617 N N . HIS A 1 81 ? -20.989 4.592 16.425 1.00 97.25 81 HIS A N 1
ATOM 618 C CA . HIS A 1 81 ? -21.240 3.156 16.305 1.00 97.25 81 HIS A CA 1
ATOM 619 C C . HIS A 1 81 ? -20.601 2.397 17.467 1.00 97.25 81 HIS A C 1
ATOM 621 O O . HIS A 1 81 ? -19.478 2.708 17.855 1.00 97.25 81 HIS A O 1
ATOM 627 N N . GLU A 1 82 ? -21.296 1.401 18.006 1.00 97.75 82 GLU A N 1
ATOM 628 C CA . GLU A 1 82 ? -20.783 0.551 19.083 1.00 97.75 82 GLU A CA 1
ATOM 629 C C . GLU A 1 82 ? -20.255 -0.768 18.513 1.00 97.75 82 GLU A C 1
ATOM 631 O O . GLU A 1 82 ? -20.903 -1.385 17.667 1.00 97.75 82 GLU A O 1
ATOM 636 N N . CYS A 1 83 ? -19.078 -1.207 18.962 1.00 97.12 83 CYS A N 1
ATOM 637 C CA . CYS A 1 83 ? -18.516 -2.499 18.578 1.00 97.12 83 CYS A CA 1
ATOM 638 C C . CYS A 1 83 ? -17.613 -3.091 19.667 1.00 97.12 83 CYS A C 1
ATOM 640 O O . CYS A 1 83 ? -17.082 -2.378 20.515 1.00 97.12 83 CYS A O 1
ATOM 642 N N . ASP A 1 84 ? -17.383 -4.402 19.618 1.00 97.12 84 ASP A N 1
ATOM 643 C CA . ASP A 1 84 ? -16.447 -5.071 20.532 1.00 97.12 84 ASP A CA 1
ATOM 644 C C . ASP A 1 84 ? -14.989 -4.963 20.064 1.00 97.12 84 ASP A C 1
ATOM 646 O O . ASP A 1 84 ? -14.055 -4.966 20.866 1.00 97.12 84 ASP A O 1
ATOM 650 N N . ILE A 1 85 ? -14.783 -4.900 18.744 1.00 96.50 85 ILE A N 1
ATOM 651 C CA . ILE A 1 85 ? -13.464 -4.940 18.108 1.00 96.50 85 ILE A CA 1
ATOM 652 C C . ILE A 1 85 ? -13.389 -3.873 17.017 1.00 96.50 85 ILE A C 1
ATOM 654 O O . ILE A 1 85 ? -14.260 -3.777 16.152 1.00 96.50 85 ILE A O 1
ATOM 658 N N . LEU A 1 86 ? -12.291 -3.117 17.026 1.00 96.94 86 LEU A N 1
ATOM 659 C CA . LEU A 1 86 ? -11.917 -2.177 15.976 1.00 96.94 86 LEU A CA 1
ATOM 660 C C . LEU A 1 86 ? -10.617 -2.635 15.306 1.00 96.94 86 LEU A C 1
ATOM 662 O O . LEU A 1 86 ? -9.596 -2.806 15.971 1.00 96.94 86 LEU A O 1
ATOM 666 N N . ILE A 1 87 ? -10.644 -2.790 13.981 1.00 97.44 87 ILE A N 1
ATOM 667 C CA . ILE A 1 87 ? -9.462 -3.104 13.168 1.00 97.44 87 ILE A CA 1
ATOM 668 C C . ILE A 1 87 ? -9.046 -1.850 12.392 1.00 97.44 87 ILE A C 1
ATOM 670 O O . ILE A 1 87 ? -9.822 -1.305 11.610 1.00 97.44 87 ILE A O 1
ATOM 674 N N . GLY A 1 88 ? -7.805 -1.401 12.590 1.00 96.50 88 GLY A N 1
ATOM 675 C CA . GLY A 1 88 ? -7.236 -0.256 11.876 1.00 96.50 88 GLY A CA 1
ATOM 676 C C . GLY A 1 88 ? -6.719 -0.627 10.487 1.00 96.50 88 GLY A C 1
ATOM 677 O O . GLY A 1 88 ? -5.616 -1.151 10.361 1.00 96.50 88 GLY A O 1
ATOM 678 N N . ALA A 1 89 ? -7.496 -0.315 9.448 1.00 96.56 89 ALA A N 1
ATOM 679 C CA . ALA A 1 89 ? -7.116 -0.457 8.035 1.00 96.56 89 ALA A CA 1
ATOM 680 C C . ALA A 1 89 ? -7.092 0.902 7.293 1.00 96.56 89 ALA A C 1
ATOM 682 O O . ALA A 1 89 ? -7.311 0.988 6.087 1.00 96.56 89 ALA A O 1
ATOM 683 N N . ASP A 1 90 ? -6.813 1.983 8.022 1.00 95.88 90 ASP A N 1
ATOM 684 C CA . ASP A 1 90 ? -6.916 3.395 7.619 1.00 95.88 90 ASP A CA 1
ATOM 685 C C . ASP A 1 90 ? -5.569 4.027 7.190 1.00 95.88 90 ASP A C 1
ATOM 687 O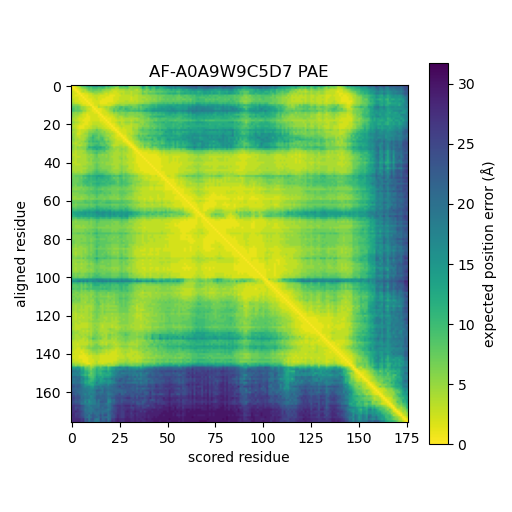 O . ASP A 1 90 ? -5.378 5.245 7.209 1.00 95.88 90 ASP A O 1
ATOM 691 N N . SER A 1 91 ? -4.647 3.189 6.703 1.00 94.69 91 SER A N 1
ATOM 692 C CA . SER A 1 91 ? -3.464 3.578 5.917 1.00 94.69 91 SER A CA 1
ATOM 693 C C . SER A 1 91 ? -2.443 4.496 6.637 1.00 94.69 91 SER A C 1
ATOM 695 O O . SER A 1 91 ? -2.304 4.524 7.865 1.00 94.69 91 SER A O 1
ATOM 697 N N . ILE A 1 92 ? -1.626 5.216 5.861 1.00 95.56 92 ILE A N 1
ATOM 698 C CA . ILE A 1 92 ? -0.449 5.968 6.320 1.00 95.56 92 ILE A CA 1
ATOM 699 C C . ILE A 1 92 ? -0.782 7.116 7.287 1.00 95.56 92 ILE A C 1
ATOM 701 O O . ILE A 1 92 ? 0.056 7.473 8.109 1.00 95.56 92 ILE A O 1
ATOM 705 N N . HIS A 1 93 ? -2.010 7.642 7.277 1.00 93.38 93 HIS A N 1
ATOM 706 C CA . HIS A 1 93 ? -2.465 8.705 8.188 1.00 93.38 93 HIS A CA 1
ATOM 707 C C . HIS A 1 93 ? -3.421 8.220 9.288 1.00 93.38 93 HIS A C 1
ATOM 709 O O . HIS A 1 93 ? -4.089 9.048 9.905 1.00 93.38 93 HIS A O 1
ATOM 715 N N . SER A 1 94 ? -3.444 6.906 9.531 1.00 95.94 94 SER A N 1
ATOM 716 C CA . SER A 1 94 ? -4.328 6.203 10.465 1.00 95.94 94 SER A CA 1
ATOM 717 C C . SER A 1 94 ? -4.648 6.966 11.759 1.00 95.94 94 SER A C 1
ATOM 719 O O . SER A 1 94 ? -3.747 7.353 12.511 1.00 95.94 94 SER A O 1
ATOM 721 N N . THR A 1 95 ? -5.944 7.139 12.021 1.00 95.69 95 THR A N 1
ATOM 722 C CA . THR A 1 95 ? -6.498 7.565 13.311 1.00 95.69 95 THR A CA 1
ATOM 723 C C . THR A 1 95 ? -6.331 6.447 14.335 1.00 95.69 95 THR A C 1
ATOM 725 O O . THR A 1 95 ? -5.889 6.706 15.452 1.00 95.69 95 THR A O 1
ATOM 728 N N . VAL A 1 96 ? -6.585 5.191 13.948 1.00 96.38 96 VAL A N 1
ATOM 729 C CA . VAL A 1 96 ? -6.489 4.041 14.866 1.00 96.38 96 VAL A CA 1
ATOM 730 C C . VAL A 1 96 ? -5.074 3.891 15.428 1.00 96.38 96 VAL A C 1
ATOM 732 O O . VAL A 1 96 ? -4.894 3.742 16.634 1.00 96.38 96 VAL A O 1
ATOM 735 N N . ARG A 1 97 ? -4.042 4.018 14.587 1.00 96.31 97 ARG A N 1
ATOM 736 C CA . ARG A 1 97 ? -2.639 3.961 15.020 1.00 96.31 97 ARG A CA 1
ATOM 737 C C . ARG A 1 97 ? -2.294 5.078 16.005 1.00 96.31 97 ARG A C 1
ATOM 739 O O . ARG A 1 97 ? -1.522 4.837 16.926 1.00 96.31 97 ARG A O 1
ATOM 746 N N . LYS A 1 98 ? -2.851 6.281 15.828 1.00 94.81 98 LYS A N 1
ATOM 747 C CA . LYS A 1 98 ? -2.649 7.400 16.765 1.00 94.81 98 LYS A CA 1
ATOM 748 C C . LYS A 1 98 ? -3.287 7.127 18.122 1.00 94.81 98 LYS A C 1
ATOM 750 O O . LYS A 1 98 ? -2.654 7.417 19.126 1.00 94.81 98 LYS A O 1
ATOM 755 N N . ILE A 1 99 ? -4.482 6.535 18.139 1.00 92.69 99 ILE A N 1
ATOM 756 C CA . ILE A 1 99 ? -5.173 6.138 19.374 1.00 92.69 99 ILE A CA 1
ATOM 757 C C . ILE A 1 99 ? -4.368 5.064 20.117 1.00 92.69 99 ILE A C 1
ATOM 759 O O . ILE A 1 99 ? -4.164 5.169 21.319 1.00 92.69 99 ILE A O 1
ATOM 763 N N . VAL A 1 100 ? -3.864 4.050 19.404 1.00 93.69 100 VAL A N 1
ATOM 764 C CA . VAL A 1 100 ? -3.113 2.939 20.018 1.00 93.69 100 VAL A CA 1
ATOM 765 C C . VAL A 1 100 ? -1.748 3.376 20.560 1.00 93.69 100 VAL A C 1
ATOM 767 O O . VAL A 1 100 ? -1.309 2.860 21.584 1.00 93.69 100 VAL A O 1
ATOM 770 N N . LEU A 1 101 ? -1.054 4.286 19.871 1.00 94.69 101 LEU A N 1
ATOM 771 C CA . LEU A 1 101 ? 0.308 4.706 20.226 1.00 94.69 101 LEU A CA 1
ATOM 772 C C . LEU A 1 101 ? 0.373 5.996 21.061 1.00 94.69 101 LEU A C 1
ATOM 774 O O . LEU A 1 101 ? 1.479 6.466 21.320 1.00 94.69 101 LEU A O 1
ATOM 778 N N . ASP A 1 102 ? -0.779 6.566 21.422 1.00 87.62 102 ASP A N 1
ATOM 779 C CA . ASP A 1 102 ? -0.980 7.693 22.345 1.00 87.62 102 ASP A CA 1
ATOM 780 C C . ASP A 1 102 ? 0.138 8.758 22.340 1.00 87.62 102 ASP A C 1
ATOM 782 O O . ASP A 1 102 ? 1.030 8.791 23.186 1.00 87.62 102 ASP A O 1
ATOM 786 N N . GLY A 1 103 ? 0.147 9.614 21.313 1.00 80.81 103 GLY A N 1
ATOM 787 C CA . GLY A 1 103 ? 1.094 10.735 21.218 1.00 80.81 103 GLY A CA 1
ATOM 788 C C . GLY A 1 103 ? 2.540 10.362 20.854 1.00 80.81 103 GLY A C 1
ATOM 789 O O . GLY A 1 103 ? 3.371 11.254 20.671 1.00 80.81 103 GLY A O 1
ATOM 790 N N . SER A 1 104 ? 2.860 9.077 20.680 1.00 93.25 104 SER A N 1
ATOM 791 C CA . SER A 1 104 ? 4.190 8.644 20.239 1.00 93.25 104 SER A CA 1
ATOM 792 C C . SER A 1 104 ? 4.549 9.181 18.843 1.00 93.25 104 SER A C 1
ATOM 794 O O . SER A 1 104 ? 3.733 9.091 17.917 1.00 93.25 104 SER A O 1
ATOM 796 N N . PRO A 1 105 ? 5.805 9.618 18.609 1.00 90.19 105 PRO A N 1
ATOM 797 C CA . PRO A 1 105 ? 6.292 9.965 17.272 1.00 90.19 105 PRO A CA 1
ATOM 798 C C . PRO A 1 105 ? 6.134 8.834 16.245 1.00 90.19 105 PRO A C 1
ATOM 800 O O . PRO A 1 105 ? 6.030 9.102 15.050 1.00 90.19 105 PRO A O 1
ATOM 803 N N . ALA A 1 106 ? 6.074 7.574 16.697 1.00 90.88 106 ALA A N 1
ATOM 804 C CA . ALA A 1 106 ? 5.849 6.412 15.838 1.00 90.88 106 ALA A CA 1
ATOM 805 C C . ALA A 1 106 ? 4.441 6.378 15.207 1.00 90.88 106 ALA A C 1
ATOM 807 O O . ALA A 1 106 ? 4.219 5.659 14.232 1.00 90.88 106 ALA A O 1
ATOM 808 N N . ALA A 1 107 ? 3.488 7.164 15.720 1.00 93.69 107 ALA A N 1
ATOM 809 C CA . ALA A 1 107 ? 2.152 7.275 15.142 1.00 93.69 107 ALA A CA 1
ATOM 810 C C . ALA A 1 107 ? 2.135 8.044 13.810 1.00 93.69 107 ALA A C 1
ATOM 812 O O . ALA A 1 107 ? 1.237 7.833 12.984 1.00 93.69 107 ALA A O 1
ATOM 813 N N . THR A 1 108 ? 3.129 8.902 13.574 1.00 92.88 108 THR A N 1
ATOM 814 C CA . THR A 1 108 ? 3.174 9.810 12.423 1.00 92.88 108 THR A CA 1
ATOM 815 C C . THR A 1 108 ? 4.14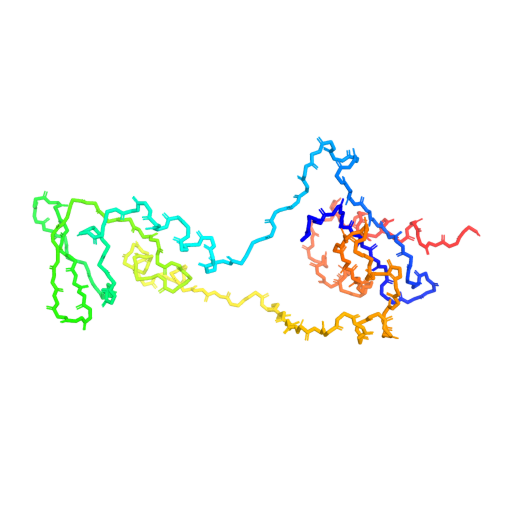9 9.290 11.362 1.00 92.88 108 THR A C 1
ATOM 817 O O . THR A 1 108 ? 5.267 8.893 11.696 1.00 92.88 108 THR A O 1
ATOM 820 N N . PRO A 1 109 ? 3.765 9.279 10.072 1.00 93.12 109 PRO A N 1
ATOM 821 C CA . PRO A 1 109 ? 4.678 8.884 9.006 1.00 93.12 10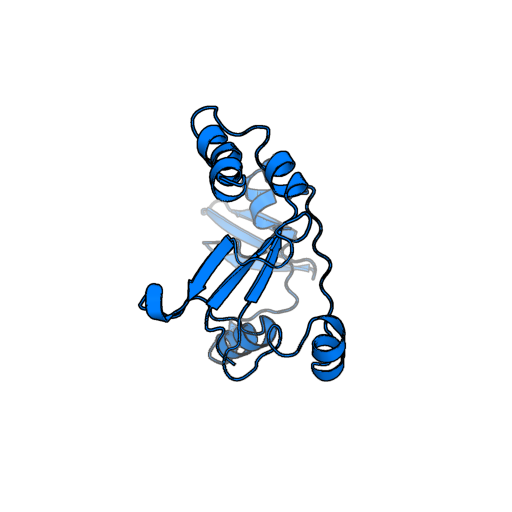9 PRO A CA 1
ATOM 822 C C . PRO A 1 109 ? 5.856 9.858 8.894 1.00 93.12 109 PRO A C 1
ATOM 824 O O . PRO A 1 109 ? 5.713 11.060 9.114 1.00 93.12 109 PRO A O 1
ATOM 827 N N . ARG A 1 110 ? 7.021 9.333 8.510 1.00 91.62 110 ARG A N 1
ATOM 828 C CA . ARG A 1 110 ? 8.236 10.117 8.264 1.00 91.62 110 ARG A CA 1
ATOM 829 C C . ARG A 1 110 ? 8.642 9.984 6.805 1.00 91.62 110 ARG A C 1
ATOM 831 O O . ARG A 1 110 ? 8.478 8.918 6.216 1.00 91.62 110 ARG A O 1
ATOM 838 N N . SER A 1 111 ? 9.178 11.063 6.243 1.00 88.81 111 SER A N 1
ATOM 839 C CA . SER A 1 111 ? 9.757 11.025 4.903 1.00 88.81 111 SER A CA 1
ATOM 840 C C . SER A 1 111 ? 10.949 10.073 4.876 1.00 88.81 111 SER A C 1
ATOM 842 O O . SER A 1 111 ? 11.775 10.077 5.789 1.00 88.81 111 SER A O 1
ATOM 844 N N . THR A 1 112 ? 11.043 9.275 3.816 1.00 86.88 112 THR A N 1
ATOM 845 C CA . THR A 1 112 ? 12.213 8.436 3.532 1.00 86.88 112 THR A CA 1
ATOM 846 C C . THR A 1 112 ? 13.336 9.225 2.856 1.00 86.88 112 THR A C 1
ATOM 848 O O . THR A 1 112 ? 14.422 8.689 2.670 1.00 86.88 112 THR A O 1
ATOM 851 N N . GLY A 1 113 ? 13.083 10.479 2.459 1.00 85.56 113 GLY A N 1
ATOM 852 C CA . GLY A 1 113 ? 13.991 11.277 1.631 1.00 85.56 113 GLY A CA 1
ATOM 853 C C . GLY A 1 113 ? 13.992 10.887 0.148 1.00 85.56 113 GLY A C 1
ATOM 854 O O . GLY A 1 113 ? 14.683 11.526 -0.638 1.00 85.56 113 GLY A O 1
ATOM 855 N N . ILE A 1 114 ? 13.209 9.875 -0.243 1.00 82.56 114 ILE A N 1
ATOM 856 C CA . ILE A 1 114 ? 13.118 9.384 -1.620 1.00 82.56 114 ILE A CA 1
ATOM 857 C C . ILE A 1 114 ? 11.895 9.998 -2.292 1.00 82.56 114 ILE A C 1
ATOM 859 O O . ILE A 1 114 ? 10.782 9.930 -1.768 1.00 82.56 114 ILE A O 1
ATOM 863 N N . TRP A 1 115 ? 12.104 10.539 -3.486 1.00 83.19 115 TRP A N 1
ATOM 864 C CA . TRP A 1 115 ? 11.049 11.073 -4.333 1.00 83.19 115 TRP A CA 1
ATOM 865 C C . TRP A 1 115 ? 10.997 10.263 -5.617 1.00 83.19 115 TRP A C 1
ATOM 867 O O . TRP A 1 115 ? 12.024 10.031 -6.247 1.00 8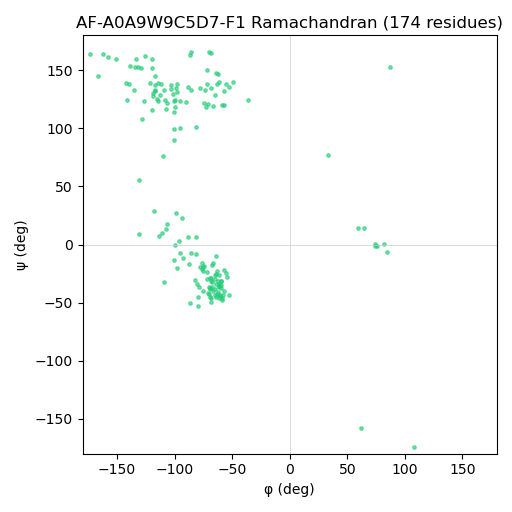3.19 115 TRP A O 1
ATOM 877 N N . MET A 1 116 ? 9.798 9.839 -6.006 1.00 86.69 116 MET A N 1
ATOM 878 C CA . MET A 1 116 ? 9.579 9.189 -7.293 1.00 86.69 116 MET A CA 1
ATOM 879 C C . MET A 1 116 ? 8.687 10.075 -8.146 1.00 86.69 116 MET A C 1
ATOM 881 O O . MET A 1 116 ? 7.580 10.427 -7.738 1.00 86.69 116 MET A O 1
ATOM 885 N N . VAL A 1 117 ? 9.176 10.427 -9.331 1.00 89.69 117 VAL A N 1
ATOM 886 C CA . VAL A 1 117 ? 8.405 11.160 -10.333 1.00 89.69 117 VAL A CA 1
ATOM 887 C C . VAL A 1 117 ? 7.915 10.152 -11.357 1.00 89.69 117 VAL A C 1
ATOM 889 O O . VAL A 1 117 ? 8.706 9.534 -12.064 1.00 89.69 117 VAL A O 1
ATOM 892 N N . MET A 1 118 ? 6.601 9.964 -11.411 1.00 91.38 118 MET A N 1
ATOM 893 C CA . MET A 1 118 ? 5.963 9.046 -12.348 1.00 91.38 118 MET A CA 1
ATOM 894 C C . MET A 1 118 ? 5.382 9.845 -13.510 1.00 91.38 118 MET A C 1
ATOM 896 O O . MET A 1 118 ? 4.641 10.803 -13.295 1.00 91.38 118 MET A O 1
ATOM 900 N N . THR A 1 119 ? 5.695 9.439 -14.738 1.00 89.88 119 THR A N 1
ATOM 901 C CA . THR A 1 119 ? 5.081 9.992 -15.951 1.00 89.88 119 THR A CA 1
ATOM 902 C C . THR A 1 119 ? 4.583 8.857 -16.833 1.00 89.88 119 THR A C 1
ATOM 904 O O . THR A 1 119 ? 5.108 7.745 -16.782 1.00 89.88 119 THR A O 1
ATOM 907 N N . LEU A 1 120 ? 3.548 9.132 -17.622 1.00 91.44 120 LEU A N 1
ATOM 908 C CA . LEU A 1 120 ? 3.056 8.222 -18.648 1.00 91.44 120 LEU A CA 1
ATOM 909 C C . LEU A 1 120 ? 3.411 8.815 -20.005 1.00 91.44 120 LEU A C 1
ATOM 911 O O . LEU A 1 120 ? 3.182 10.000 -20.230 1.00 91.44 120 LEU A O 1
ATOM 915 N N . GLN A 1 121 ? 3.965 7.989 -20.886 1.00 91.62 121 GLN A N 1
ATOM 916 C CA . GLN A 1 121 ? 4.355 8.387 -22.234 1.00 91.62 121 GLN A CA 1
ATOM 917 C C . GLN A 1 121 ? 3.619 7.517 -23.254 1.00 91.62 121 GLN A C 1
ATOM 919 O O . GLN A 1 121 ? 3.517 6.301 -23.041 1.00 91.62 121 GLN A O 1
ATOM 924 N N . PRO A 1 122 ? 3.119 8.088 -24.365 1.00 94.19 122 PRO A N 1
ATOM 925 C CA . PRO A 1 122 ? 2.647 7.294 -25.488 1.00 94.19 122 PRO A CA 1
ATOM 926 C C . PRO A 1 122 ? 3.751 6.353 -25.972 1.00 94.19 122 PRO A C 1
ATOM 928 O O . PRO A 1 122 ? 4.912 6.743 -26.091 1.00 94.19 122 PRO A O 1
ATOM 931 N N . TYR A 1 123 ? 3.395 5.110 -26.291 1.00 90.62 123 TYR A N 1
ATOM 932 C CA . TYR A 1 123 ? 4.387 4.096 -26.652 1.00 90.62 123 TYR A CA 1
ATOM 933 C C . TYR A 1 123 ? 5.271 4.494 -27.835 1.00 90.62 123 TYR A C 1
ATOM 935 O O . TYR A 1 123 ? 6.471 4.241 -27.801 1.00 90.62 123 TYR A O 1
ATOM 943 N N . ALA A 1 124 ? 4.698 5.129 -28.860 1.00 92.38 124 ALA A N 1
ATOM 944 C CA . ALA A 1 124 ? 5.450 5.574 -30.030 1.00 92.38 124 ALA A CA 1
ATOM 945 C C . ALA A 1 124 ? 6.517 6.619 -29.662 1.00 92.38 124 ALA A C 1
ATOM 947 O O . ALA A 1 124 ? 7.645 6.546 -30.145 1.00 92.38 124 ALA A O 1
ATOM 948 N N . GLU A 1 125 ? 6.180 7.550 -28.767 1.00 94.00 125 GLU A N 1
ATOM 949 C CA . GLU A 1 125 ? 7.105 8.574 -28.276 1.00 94.00 125 GLU A CA 1
ATOM 950 C C . GLU A 1 125 ? 8.192 7.948 -27.399 1.00 94.00 125 GLU A C 1
ATOM 952 O O . GLU A 1 125 ? 9.378 8.190 -27.615 1.00 94.00 125 GLU A O 1
ATOM 957 N N . ALA A 1 126 ? 7.816 7.052 -26.482 1.00 91.50 126 ALA A N 1
ATOM 958 C CA . ALA A 1 126 ? 8.778 6.315 -25.666 1.00 91.50 126 ALA A CA 1
ATOM 959 C C . ALA A 1 126 ? 9.753 5.497 -26.534 1.00 91.50 126 ALA A C 1
ATOM 961 O O . ALA A 1 126 ? 10.964 5.573 -26.345 1.00 91.50 126 ALA A O 1
ATOM 962 N N . GLN A 1 127 ? 9.257 4.771 -27.541 1.00 93.00 127 GLN A N 1
ATOM 963 C CA . GLN A 1 127 ? 10.095 4.018 -28.481 1.00 93.00 127 GLN A CA 1
ATOM 964 C C . GLN A 1 127 ? 11.047 4.910 -29.283 1.00 93.00 127 GLN A C 1
ATOM 966 O O . GLN A 1 127 ? 12.168 4.486 -29.566 1.00 93.00 127 GLN A O 1
ATOM 971 N N . ALA A 1 128 ? 10.622 6.121 -29.652 1.00 92.62 128 ALA A N 1
ATOM 972 C CA . ALA A 1 128 ? 11.474 7.076 -30.355 1.00 92.62 128 ALA A CA 1
ATOM 973 C C . ALA A 1 128 ? 12.618 7.604 -29.470 1.00 92.62 128 ALA A C 1
ATOM 975 O O . ALA A 1 128 ? 13.697 7.882 -29.986 1.00 92.62 128 ALA A O 1
ATOM 976 N N . ILE A 1 129 ? 12.398 7.711 -28.154 1.00 89.06 129 ILE A N 1
ATOM 977 C CA . ILE A 1 129 ? 13.378 8.252 -27.200 1.00 89.06 129 ILE A CA 1
ATOM 978 C C . ILE A 1 129 ? 14.338 7.166 -26.691 1.00 89.06 129 ILE A C 1
ATOM 980 O O . ILE A 1 129 ? 15.549 7.362 -26.714 1.00 89.06 129 ILE A O 1
ATOM 984 N N . ILE A 1 130 ? 13.813 6.030 -26.218 1.00 86.25 130 ILE A N 1
ATOM 985 C CA . ILE A 1 130 ? 14.599 4.986 -25.523 1.00 86.25 130 ILE A CA 1
ATOM 986 C C . ILE A 1 130 ? 14.696 3.659 -26.291 1.00 86.25 130 ILE A C 1
ATOM 988 O O . ILE A 1 130 ? 15.245 2.677 -25.785 1.00 86.25 130 ILE A O 1
ATOM 992 N N . GLY A 1 131 ? 14.205 3.633 -27.532 1.00 88.31 131 GLY A N 1
ATOM 993 C CA . GLY A 1 131 ? 14.374 2.528 -28.471 1.00 88.31 131 GLY A CA 1
ATOM 994 C C . GLY A 1 131 ? 13.315 1.426 -28.367 1.00 88.31 131 GLY A C 1
ATOM 995 O O . GLY A 1 131 ? 12.742 1.144 -27.314 1.00 88.31 131 GLY A O 1
ATOM 996 N N . LYS A 1 132 ? 13.087 0.744 -29.496 1.00 85.94 132 LYS A N 1
ATOM 997 C CA . LYS A 1 132 ? 12.107 -0.352 -29.612 1.00 85.94 132 LYS A CA 1
ATOM 998 C C . LYS A 1 132 ? 12.486 -1.615 -28.836 1.00 85.94 132 LYS A C 1
ATOM 1000 O O . LYS A 1 132 ? 11.596 -2.329 -28.412 1.00 85.94 132 LYS A O 1
ATOM 1005 N N . GLY A 1 133 ? 13.779 -1.884 -28.634 1.00 85.75 133 GLY A N 1
ATOM 1006 C CA . GLY A 1 133 ? 14.218 -3.049 -27.849 1.00 85.75 133 GLY A CA 1
ATOM 1007 C C . GLY A 1 133 ? 13.904 -2.920 -26.355 1.00 85.75 133 GLY A C 1
ATOM 1008 O O . GLY A 1 133 ? 13.663 -3.912 -25.675 1.00 85.75 133 GLY A O 1
ATOM 1009 N N . THR A 1 134 ? 13.864 -1.686 -25.850 1.00 85.50 134 THR A N 1
ATOM 1010 C CA . THR A 1 134 ? 13.496 -1.376 -24.466 1.00 85.50 134 THR A CA 1
ATOM 1011 C C . THR A 1 134 ? 11.979 -1.409 -24.275 1.00 85.50 134 THR A C 1
ATOM 1013 O O . THR A 1 134 ? 11.480 -1.853 -23.249 1.00 85.50 134 THR A O 1
ATOM 1016 N N . ILE A 1 135 ? 11.228 -0.956 -25.278 1.00 89.31 135 ILE A N 1
ATOM 1017 C CA . ILE A 1 135 ? 9.763 -0.932 -25.269 1.00 89.31 135 ILE A CA 1
ATOM 1018 C C . ILE A 1 135 ? 9.253 -1.975 -26.268 1.00 89.31 135 ILE A C 1
ATOM 1020 O O . ILE A 1 135 ? 8.823 -1.642 -27.375 1.00 89.31 135 ILE A O 1
ATOM 1024 N N . ASP A 1 136 ? 9.339 -3.240 -25.851 1.00 89.25 136 ASP A N 1
ATOM 1025 C CA . ASP A 1 136 ? 8.907 -4.422 -26.600 1.00 89.25 136 ASP A CA 1
ATOM 1026 C C . ASP A 1 136 ? 7.633 -5.010 -25.973 1.00 89.25 136 ASP A C 1
ATOM 1028 O O . ASP A 1 136 ? 7.588 -5.316 -24.783 1.00 89.25 136 ASP A O 1
ATOM 1032 N N . PHE A 1 137 ? 6.579 -5.152 -26.772 1.00 84.81 137 PHE A N 1
ATOM 1033 C CA . PHE A 1 137 ? 5.302 -5.708 -26.327 1.00 84.81 137 PHE A CA 1
ATOM 1034 C C . PHE A 1 137 ? 5.321 -7.236 -26.277 1.00 84.81 137 PHE A C 1
ATOM 1036 O O . PHE A 1 137 ? 4.706 -7.835 -25.393 1.00 84.81 137 PHE A O 1
ATOM 1043 N N . GLU A 1 138 ? 6.050 -7.870 -27.193 1.00 88.00 138 GLU A N 1
ATOM 1044 C CA . GLU A 1 138 ? 6.172 -9.324 -27.253 1.00 88.00 138 GLU A CA 1
ATOM 1045 C C . GLU A 1 138 ? 7.112 -9.850 -26.168 1.00 88.00 138 GLU A C 1
ATOM 1047 O O . GLU A 1 138 ? 6.992 -11.008 -25.774 1.00 88.00 138 GLU A O 1
ATOM 1052 N N . ASP A 1 139 ? 7.994 -9.001 -25.634 1.00 88.19 139 ASP A N 1
ATOM 1053 C CA . ASP A 1 139 ? 8.857 -9.289 -24.485 1.00 88.19 139 ASP A CA 1
ATOM 1054 C C . ASP A 1 139 ? 8.804 -8.171 -23.430 1.00 88.19 139 ASP A C 1
ATOM 1056 O O . ASP A 1 139 ? 9.820 -7.587 -23.050 1.00 88.19 139 ASP A O 1
ATOM 1060 N N . ALA A 1 140 ? 7.592 -7.861 -22.957 1.00 88.69 140 ALA A N 1
ATOM 1061 C CA . ALA A 1 140 ? 7.352 -6.787 -21.993 1.00 88.69 140 ALA A CA 1
ATOM 1062 C C . ALA A 1 140 ? 8.168 -6.965 -20.704 1.00 88.69 140 ALA A C 1
ATOM 1064 O O . ALA A 1 140 ? 7.998 -7.946 -19.974 1.00 88.69 140 ALA A O 1
ATOM 1065 N N . ARG A 1 141 ? 9.018 -5.984 -20.390 1.00 89.19 141 ARG A N 1
ATOM 1066 C CA . ARG A 1 141 ? 9.919 -5.989 -19.229 1.00 89.19 141 ARG A CA 1
ATOM 1067 C C . ARG A 1 141 ? 9.890 -4.665 -18.488 1.00 89.19 141 ARG A C 1
ATOM 1069 O O . ARG A 1 141 ? 9.646 -3.614 -19.075 1.00 89.19 141 ARG A O 1
ATOM 1076 N N . GLU A 1 142 ? 10.184 -4.730 -17.199 1.00 90.00 142 GLU A N 1
ATOM 1077 C CA . GLU A 1 142 ? 10.531 -3.554 -16.413 1.00 90.00 142 GLU A CA 1
ATOM 1078 C C . GLU A 1 142 ? 12.030 -3.288 -16.549 1.00 90.00 142 GLU A C 1
ATOM 1080 O O . GLU A 1 142 ? 12.849 -4.201 -16.431 1.00 90.00 142 GLU A O 1
ATOM 1085 N N . TYR A 1 143 ? 12.386 -2.034 -16.801 1.00 89.69 143 TYR A N 1
ATOM 1086 C CA . TYR A 1 143 ? 13.771 -1.611 -16.920 1.00 89.69 143 TYR A CA 1
ATOM 1087 C C . TYR A 1 143 ? 14.082 -0.576 -15.847 1.00 89.69 143 TYR A C 1
ATOM 1089 O O . TYR A 1 143 ? 13.379 0.425 -15.712 1.00 89.69 143 TYR A O 1
ATOM 1097 N N . SER A 1 144 ? 15.154 -0.817 -15.101 1.00 89.12 144 SER A N 1
ATOM 1098 C CA . SER A 1 144 ? 15.666 0.094 -14.087 1.00 89.12 144 SER A CA 1
ATOM 1099 C C . SER A 1 144 ? 17.084 0.501 -14.466 1.00 89.12 144 SER A C 1
ATOM 1101 O O . SER A 1 144 ? 17.982 -0.338 -14.525 1.00 89.12 144 SER A O 1
ATOM 1103 N N . TRP A 1 145 ? 17.282 1.788 -14.746 1.00 87.44 145 TRP A N 1
ATOM 1104 C CA . TRP A 1 145 ? 18.609 2.357 -14.957 1.00 87.44 145 TRP A CA 1
ATOM 1105 C C . TRP A 1 145 ? 19.144 2.842 -13.626 1.00 87.44 145 TRP A C 1
ATOM 1107 O O . TRP A 1 145 ? 18.515 3.673 -12.976 1.00 87.44 145 TRP A O 1
ATOM 1117 N N . ILE A 1 146 ? 20.303 2.325 -13.232 1.00 84.38 146 ILE A N 1
ATOM 1118 C CA . ILE A 1 146 ? 20.892 2.622 -11.933 1.00 84.38 146 ILE A CA 1
ATOM 1119 C C . ILE A 1 146 ? 22.174 3.433 -12.119 1.00 84.38 146 ILE A C 1
ATOM 1121 O O . ILE A 1 146 ? 23.072 3.052 -12.878 1.00 84.38 146 ILE A O 1
ATOM 1125 N N . GLY A 1 147 ? 22.266 4.559 -11.407 1.00 78.00 147 GLY A N 1
ATOM 1126 C CA . GLY A 1 147 ? 23.487 5.347 -11.293 1.00 78.00 147 GLY A CA 1
ATOM 1127 C C . GLY A 1 147 ? 24.524 4.679 -10.386 1.00 78.00 147 GLY A C 1
ATOM 1128 O O . GLY A 1 147 ? 24.220 4.284 -9.262 1.00 78.00 147 GLY A O 1
ATOM 1129 N N . ASN A 1 148 ? 25.787 4.613 -10.824 1.00 65.56 148 ASN A N 1
ATOM 1130 C CA . ASN A 1 148 ? 26.886 4.096 -9.991 1.00 65.56 148 ASN A CA 1
ATOM 1131 C C . ASN A 1 148 ? 27.066 4.920 -8.691 1.00 65.56 148 ASN A C 1
ATOM 1133 O O . ASN A 1 148 ? 27.310 4.378 -7.613 1.00 65.56 148 ASN A O 1
ATOM 1137 N N . SER A 1 149 ? 26.880 6.242 -8.765 1.00 63.84 149 SER A N 1
ATOM 1138 C CA . SER A 1 149 ? 26.924 7.134 -7.599 1.00 63.84 149 SER A CA 1
ATOM 1139 C C . SER A 1 149 ? 25.760 6.915 -6.623 1.00 63.84 149 SER A C 1
ATOM 1141 O O . SER A 1 149 ? 25.961 7.049 -5.417 1.00 63.84 149 SER A O 1
ATOM 1143 N N . GLU A 1 150 ? 24.574 6.530 -7.106 1.00 61.44 150 GLU A N 1
ATOM 1144 C CA . GLU A 1 150 ? 23.400 6.235 -6.269 1.00 61.44 150 GLU A CA 1
ATOM 1145 C C . GLU A 1 150 ? 23.572 4.942 -5.475 1.00 61.44 150 GLU A C 1
ATOM 1147 O O . GLU A 1 150 ? 23.289 4.934 -4.280 1.00 61.44 150 GLU A O 1
ATOM 1152 N N . ILE A 1 151 ? 24.118 3.878 -6.079 1.00 60.16 151 ILE A N 1
ATOM 1153 C CA . ILE A 1 151 ? 24.462 2.647 -5.344 1.00 60.16 151 ILE A CA 1
ATOM 1154 C C . ILE A 1 151 ? 25.456 2.979 -4.224 1.00 60.16 151 ILE A C 1
ATOM 1156 O O . ILE A 1 151 ? 25.243 2.608 -3.069 1.00 60.16 151 ILE A O 1
ATOM 1160 N N . LYS A 1 152 ? 26.518 3.737 -4.527 1.00 57.00 152 LYS A N 1
ATOM 1161 C CA . LYS A 1 152 ? 27.500 4.139 -3.508 1.00 57.00 152 LYS A CA 1
ATOM 1162 C C . LYS A 1 152 ? 26.845 4.972 -2.399 1.00 57.00 152 LYS A C 1
ATOM 1164 O O . LYS A 1 152 ? 27.094 4.702 -1.231 1.00 57.00 152 LYS A O 1
ATOM 1169 N N . SER A 1 153 ? 25.977 5.930 -2.729 1.00 59.78 153 SER A N 1
ATOM 1170 C CA . SER A 1 153 ? 25.304 6.781 -1.736 1.00 59.78 153 SER A CA 1
ATOM 1171 C C . SER A 1 153 ? 24.276 6.043 -0.874 1.00 59.78 153 SER A C 1
ATOM 1173 O O . SER A 1 153 ? 24.181 6.327 0.318 1.00 59.78 153 SER A O 1
ATOM 1175 N N . LEU A 1 154 ? 23.508 5.111 -1.442 1.00 56.34 154 LEU A N 1
ATOM 1176 C CA . LEU A 1 154 ? 22.461 4.377 -0.720 1.00 56.34 154 LEU A CA 1
ATOM 1177 C C . LEU A 1 154 ? 23.039 3.367 0.281 1.00 56.34 154 LEU A C 1
ATOM 1179 O O . LEU A 1 154 ? 22.427 3.109 1.317 1.00 56.34 154 LEU A O 1
ATOM 1183 N N . TYR A 1 155 ? 24.230 2.830 0.003 1.00 58.62 155 TYR A N 1
ATOM 1184 C CA . TYR A 1 155 ? 24.853 1.774 0.807 1.00 58.62 155 TYR A CA 1
ATOM 1185 C C . TYR A 1 155 ? 26.101 2.221 1.588 1.00 58.62 155 TYR A C 1
ATOM 1187 O O . TYR A 1 155 ? 26.773 1.390 2.198 1.00 58.62 155 TYR A O 1
ATOM 1195 N N . GLN A 1 156 ? 26.392 3.526 1.641 1.00 57.88 156 GLN A N 1
ATOM 1196 C CA . GLN A 1 156 ? 27.538 4.107 2.364 1.00 57.88 156 GLN A CA 1
ATOM 1197 C C . GLN A 1 156 ? 27.606 3.724 3.856 1.00 57.88 156 GLN A C 1
ATOM 1199 O O . GLN A 1 156 ? 28.696 3.640 4.415 1.00 57.88 156 GLN A O 1
ATOM 1204 N N . ASN A 1 157 ? 26.458 3.450 4.488 1.00 60.28 157 ASN A N 1
ATOM 1205 C CA . ASN A 1 157 ? 26.348 3.143 5.921 1.00 60.28 157 ASN A CA 1
ATOM 1206 C C . ASN A 1 157 ? 26.047 1.664 6.217 1.00 60.28 157 ASN A C 1
ATOM 1208 O O . ASN A 1 157 ? 25.641 1.325 7.331 1.00 60.28 157 ASN A O 1
ATOM 1212 N N . TRP A 1 158 ? 26.177 0.773 5.232 1.00 61.69 158 TRP A N 1
ATOM 1213 C CA . TRP A 1 158 ? 25.941 -0.649 5.465 1.00 61.69 158 TRP A CA 1
ATOM 1214 C C . TRP A 1 158 ? 27.055 -1.294 6.304 1.00 61.69 158 TRP A C 1
ATOM 1216 O O . TRP A 1 158 ? 28.212 -0.873 6.230 1.00 61.69 158 TRP A O 1
ATOM 1226 N N . PRO A 1 159 ? 26.730 -2.339 7.091 1.00 66.00 159 PRO A N 1
ATOM 1227 C CA . PRO A 1 159 ? 27.721 -3.094 7.846 1.00 66.00 159 PRO A CA 1
ATOM 1228 C C . PRO A 1 159 ? 28.913 -3.514 6.977 1.00 66.00 159 PRO A C 1
ATOM 1230 O O . PRO A 1 159 ? 28.747 -3.957 5.842 1.00 66.00 159 PRO A O 1
ATOM 1233 N N . GLN A 1 160 ? 30.120 -3.438 7.538 1.00 61.50 160 GLN A N 1
ATOM 1234 C CA . GLN A 1 160 ? 31.395 -3.630 6.828 1.00 61.50 160 GLN A CA 1
ATOM 1235 C C . GLN A 1 160 ? 31.528 -4.986 6.102 1.00 61.50 160 GLN A C 1
ATOM 1237 O O . GLN A 1 160 ? 32.317 -5.126 5.173 1.00 61.50 160 GLN A O 1
ATOM 1242 N N . HIS A 1 161 ? 30.754 -5.996 6.508 1.00 67.62 161 HIS A N 1
ATOM 1243 C CA . HIS A 1 161 ? 30.727 -7.302 5.847 1.00 67.62 161 HIS A CA 1
ATOM 1244 C C . HIS A 1 161 ? 29.897 -7.315 4.547 1.00 67.62 161 HIS A C 1
ATOM 1246 O O . HIS A 1 161 ? 30.108 -8.192 3.715 1.00 67.62 161 HIS A O 1
ATOM 1252 N N . LEU A 1 162 ? 28.998 -6.341 4.343 1.00 54.22 162 LEU A N 1
ATOM 1253 C CA . LEU A 1 162 ? 28.182 -6.181 3.129 1.00 54.22 162 LEU A CA 1
ATOM 1254 C C . LEU A 1 162 ? 28.770 -5.160 2.144 1.00 54.22 162 LEU A C 1
ATOM 1256 O O . LEU A 1 162 ? 28.488 -5.228 0.948 1.00 54.22 162 LEU A O 1
ATOM 1260 N N . SER A 1 163 ? 29.642 -4.254 2.601 1.00 56.25 163 SER A N 1
ATOM 1261 C CA . SER A 1 163 ? 30.319 -3.281 1.728 1.00 56.25 163 SER A CA 1
ATOM 1262 C C . SER A 1 163 ? 31.242 -3.944 0.695 1.00 56.25 163 SER A C 1
ATOM 1264 O O . SER A 1 163 ? 31.430 -3.408 -0.395 1.00 56.25 163 SER A O 1
ATOM 1266 N N . LYS A 1 164 ? 31.744 -5.158 0.972 1.00 56.09 164 LYS A N 1
ATOM 1267 C CA . LYS A 1 164 ? 32.471 -5.991 -0.004 1.00 56.09 164 LYS A CA 1
ATOM 1268 C C . LYS A 1 164 ? 31.641 -6.353 -1.239 1.00 56.09 164 LYS A C 1
ATOM 1270 O O . LYS A 1 164 ? 32.224 -6.492 -2.305 1.00 56.09 164 LYS A O 1
ATOM 1275 N N . ALA A 1 165 ? 30.320 -6.500 -1.122 1.00 53.41 165 ALA A N 1
ATOM 1276 C CA . ALA A 1 165 ? 29.455 -6.787 -2.268 1.00 53.41 165 ALA A CA 1
ATOM 1277 C C . ALA A 1 165 ? 29.245 -5.534 -3.131 1.00 53.41 165 ALA A C 1
ATOM 1279 O O . ALA A 1 165 ? 29.328 -5.613 -4.351 1.00 53.41 165 ALA A O 1
ATOM 1280 N N . VAL A 1 166 ? 29.076 -4.369 -2.495 1.00 52.12 166 VAL A N 1
ATOM 1281 C CA . VAL A 1 166 ? 28.941 -3.063 -3.165 1.00 52.12 166 VAL A CA 1
ATOM 1282 C C . VAL A 1 166 ? 30.231 -2.678 -3.897 1.00 52.12 166 VAL A C 1
ATOM 1284 O O . VAL A 1 166 ? 30.185 -2.279 -5.056 1.00 52.12 166 VAL A O 1
ATOM 1287 N N . ASN A 1 167 ? 31.387 -2.887 -3.262 1.00 55.44 167 ASN A N 1
ATOM 1288 C CA . ASN A 1 167 ? 32.700 -2.705 -3.892 1.00 55.44 167 ASN A CA 1
ATOM 1289 C C . ASN A 1 167 ? 33.054 -3.858 -4.856 1.00 55.44 167 ASN A C 1
ATOM 1291 O O . ASN A 1 167 ? 33.907 -3.711 -5.718 1.00 55.44 167 ASN A O 1
ATOM 1295 N N . GLY A 1 168 ? 32.404 -5.017 -4.737 1.00 48.50 168 GLY A N 1
ATOM 1296 C CA . GLY A 1 168 ? 32.584 -6.166 -5.629 1.00 48.50 168 GLY A CA 1
ATOM 1297 C C . GLY A 1 168 ? 31.909 -5.994 -6.992 1.00 48.50 168 GLY A C 1
ATOM 1298 O O . GLY A 1 168 ? 32.355 -6.594 -7.966 1.00 48.50 168 GLY A O 1
ATOM 1299 N N . VAL A 1 169 ? 30.896 -5.125 -7.097 1.00 46.41 169 VAL A N 1
ATOM 1300 C CA . VAL A 1 169 ? 30.341 -4.681 -8.392 1.00 46.41 169 VAL A CA 1
ATOM 1301 C C . VAL A 1 169 ? 31.414 -3.965 -9.231 1.00 46.41 169 VAL A C 1
ATOM 1303 O O . VAL A 1 169 ? 31.387 -4.045 -10.455 1.00 46.41 169 VAL A O 1
ATOM 1306 N N . GLU A 1 170 ? 32.423 -3.366 -8.590 1.00 42.72 170 GLU A N 1
ATOM 1307 C CA . GLU A 1 170 ? 33.609 -2.790 -9.242 1.00 42.72 170 GLU A CA 1
ATOM 1308 C C . GLU A 1 170 ? 34.456 -3.878 -9.946 1.00 42.72 170 GLU A C 1
ATOM 1310 O O . GLU A 1 170 ? 34.962 -3.651 -11.038 1.00 42.72 170 GLU A O 1
ATOM 1315 N N . LEU A 1 171 ? 34.526 -5.106 -9.410 1.00 40.72 171 LEU A N 1
ATOM 1316 C CA . LEU A 1 171 ? 35.264 -6.231 -10.019 1.00 40.72 171 LEU A CA 1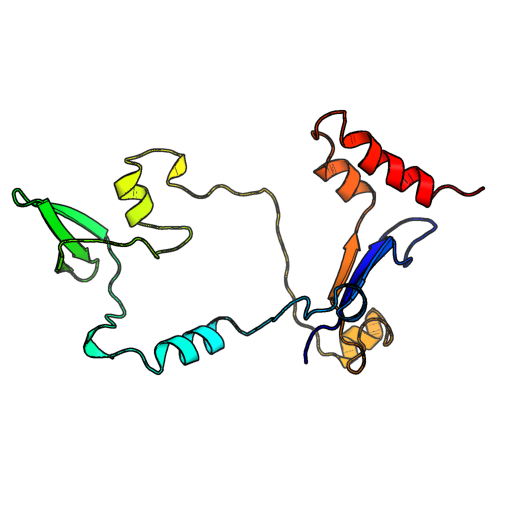
ATOM 1317 C C . LEU A 1 171 ? 34.572 -6.855 -11.244 1.00 40.72 171 LEU A C 1
ATOM 1319 O O . LEU A 1 171 ? 35.231 -7.536 -12.027 1.00 40.72 171 LEU A O 1
ATOM 1323 N N . LEU A 1 172 ? 33.270 -6.626 -11.430 1.00 40.72 172 LEU A N 1
ATOM 1324 C CA . LEU A 1 172 ? 32.527 -7.015 -12.640 1.00 40.72 172 LEU A CA 1
ATOM 1325 C C . LEU A 1 172 ? 32.615 -5.959 -13.760 1.00 40.72 172 LEU A C 1
ATOM 1327 O O . LEU A 1 172 ? 32.148 -6.214 -14.871 1.00 40.72 172 LEU A O 1
ATOM 1331 N N . LEU A 1 173 ? 33.195 -4.787 -13.466 1.00 40.38 173 LEU A N 1
ATOM 1332 C CA . LEU A 1 173 ? 33.191 -3.595 -14.322 1.00 40.38 173 LEU A CA 1
ATOM 1333 C C . LEU A 1 173 ? 34.583 -2.966 -14.524 1.00 40.38 173 LEU A C 1
ATOM 1335 O O . LEU A 1 173 ? 34.673 -1.884 -15.096 1.00 40.38 173 LEU A O 1
ATOM 1339 N N . LEU A 1 174 ? 35.666 -3.617 -14.086 1.00 31.89 174 LEU A N 1
ATOM 1340 C CA . LEU A 1 174 ? 37.030 -3.216 -14.439 1.00 31.89 174 LEU A CA 1
ATOM 1341 C C . LEU A 1 174 ? 37.550 -4.075 -15.605 1.00 31.89 174 LEU A C 1
ATOM 1343 O O . LEU A 1 174 ? 37.329 -5.292 -15.602 1.00 31.89 174 LEU A O 1
ATOM 1347 N N . PRO A 1 175 ? 38.239 -3.478 -16.596 1.00 36.47 175 PRO A N 1
ATOM 1348 C CA . PRO A 1 175 ? 38.830 -4.225 -17.699 1.00 36.47 175 PRO A CA 1
ATOM 1349 C C . PRO A 1 175 ? 39.897 -5.198 -17.178 1.00 36.47 175 PRO A C 1
ATOM 1351 O O . PRO A 1 175 ? 40.590 -4.911 -16.198 1.00 36.47 175 PRO A O 1
ATOM 1354 N N . LYS A 1 176 ? 40.030 -6.352 -17.841 1.00 37.84 176 LYS A N 1
ATOM 1355 C CA . LYS A 1 176 ? 41.277 -7.126 -17.788 1.00 37.84 176 LYS A CA 1
ATOM 1356 C C . LYS A 1 176 ? 42.320 -6.482 -18.683 1.00 37.84 176 LYS A C 1
ATOM 1358 O O . LYS A 1 176 ? 41.924 -6.036 -19.782 1.00 37.84 176 LYS A O 1
#

Radius of gyration: 24.45 Å; Cα contacts (8 Å, |Δi|>4): 184; chains: 1; bounding box: 67×34×62 Å

Secondary structure (DSSP, 8-state):
----EEEEEE-SSTTTT-EEEEEEHHHHTS-------HHHHHHHHHHTS-GGG--TT--EEEEEEPTTS-EEEEETTS-EEEES------GGG-HHHHHHHTT-GGGS----S---------HHHHHHHH-TTTS-STT-EEEEEE-HHHHHHHSTTS-TTTHHHHHHGGGGSS--

Sequence (176 aa):
MPVRGVRFILAPGEEQGKVIGEVDEKTAGKRLTSIVHRAALLQELLSDAPQERLHASKKLEGVDRRADKSLTLHFTDGTSHECDILIGADSIHSTVRKIVLDGSPAATPRSTGIWMVMTLQPYAEAQAIIGKGTIDFEDAREYSWIGNSEIKSLYQNWPQHLSKAVNGVELLLLPK

Organism: NCBI:txid1932322